Protein 6ERJ (pdb70)

Secondary structure (DSSP, 8-state):
-PPP--EEEEEEEEEE---BSSSEE-HHHHEEEEEEEEEEGGG--STT-BPPPEEEEEEEEEE-TTT-SEEEEEEE-PBPSS-TTSBPPB----PBPBSEEEEEEETTS-B--SBS--PPPPEE--SEEEEEEEEEEEEESSSS-B-EE-BEEEEEEEEE-/----EEEEEEEEEE----SSSEE-TTTTEEEEEEEEEEGGG--STT-BPPPEEEEEEEEEE-TTT-SEEEEEEE-PBPSS-TTSB--B--TTSPBPBSEEEEEEETTS-B--SEEEEEPPPEE--SEEEEEEEEEEEEESSSS-B-EE-BEEEEEEEEE-

InterPro domains:
  IPR000259 Fimbrial-type adhesion domain [PF00419] (35-184)
  IPR008966 Adhesion domain superfamily [SSF49401] (34-185)
  IPR036937 Fimbrial-type adhesion domain superfamily [G3DSA:2.60.40.1090] (33-184)
  IPR050263 Bacterial Fimbrial Adherence [PTHR33420] (1-185)

Radius of gyration: 21.73 Å; Cα contacts (8 Å, |Δi|>4): 895; chains: 2; bounding box: 50×60×68 Å

Solvent-accessible surface area: 15162 Å² total; per-residue (Å²): 172,140,117,66,56,2,7,15,46,0,58,1,78,5,79,114,55,104,58,6,1,35,9,16,116,74,7,6,97,34,86,11,91,3,24,146,51,56,9,89,75,14,95,46,129,36,44,59,16,54,57,30,105,14,36,0,41,0,51,119,8,62,51,98,104,8,58,31,0,3,0,0,0,44,24,118,39,18,147,103,53,67,75,0,3,35,27,55,36,52,158,138,36,102,45,2,73,15,6,0,1,4,4,4,9,39,54,53,47,66,8,70,5,69,22,73,49,64,9,56,110,43,78,11,94,84,26,82,10,37,5,68,7,26,0,42,2,44,3,21,36,54,88,19,63,57,19,61,0,34,8,100,6,42,5,61,38,110,51,80,185,120,114,122,111,67,48,2,2,14,44,0,55,1,90,20,64,80,72,139,50,6,2,32,10,17,118,74,8,13,90,34,83,13,92,2,26,126,51,57,9,91,73,14,94,43,127,37,46,62,16,70,87,28,99,15,32,0,36,0,52,114,6,58,44,95,104,7,60,27,0,4,0,0,0,22,17,80,16,18,52,107,48,33,71,0,2,20,24,57,17,81,128,70,101,38,3,73,14,6,0,1,5,4,4,11,114,85,72,49,68,7,74,6,60,22,54,49,65,9,56,139,59,81,12,96,143,28,86,10,53,5,143,6,25,0,40,2,43,2,21,36,59,84,19,60,56,21,69,0,31,6,104,5,67,5,69,29,90,42,112

Sequence (321 aa):
TPVSVSGGTIHFEGKLVNAACAVSTKSADQTVTLGQYRTASFTAIGDTTAQVPFSIVLNDCDPKVAATAAVAFSGQADNTNTNLLAVSSADNSTTATGVGIEILDNTSSPLKPDGATFSAKQALVEGTNTLRFTARYKATAAATTPGQANADATFIMKYEDPTPVSVSGGTIHFEGKLVNAACAVSTKSADQTVTLGQYRTASFTAIGDTTAQVPFSIVLNDCDPKVAATAAVAFSGQADNTNTNLLAVSSADSTTATGVGIEILDNTSSPLKPDGATFSAKQALVEGTNTLRFTARYKATAAATTPGQANADATFIMKYE

Structure (mmCIF, N/CA/C/O backbone):
data_6ERJ
#
_entry.id   6ERJ
#
_cell.length_a   34.970
_cell.length_b   104.430
_cell.length_c   182.870
_cell.angle_alpha   90.000
_cell.angle_beta   90.000
_cell.angle_gamma   90.000
#
_symmetry.space_group_name_H-M   'C 2 2 21'
#
loop_
_entity.id
_entity.type
_entity.pdbx_description
1 polymer 'Type-1 fimbrial protein, a chain'
2 polymer 'Type-1 fimbrial protein, a chain'
3 non-polymer 'ACETIC ACID'
4 water water
#
loop_
_atom_site.group_PDB
_atom_site.id
_atom_site.type_symbol
_atom_site.label_atom_id
_atom_site.label_alt_id
_atom_site.label_comp_id
_atom_site.label_asym_id
_atom_site.label_entity_id
_atom_site.label_seq_id
_atom_site.pdbx_PDB_ins_code
_atom_site.Cartn_x
_atom_site.Cartn_y
_atom_site.Cartn_z
_atom_site.occupancy
_atom_site.B_iso_or_equiv
_atom_site.auth_seq_id
_atom_site.auth_comp_id
_atom_site.auth_asym_id
_atom_site.auth_atom_id
_atom_site.pdbx_PDB_model_num
ATOM 1 N N . THR A 1 5 ? 20.074 6.763 55.712 1.00 74.71 4 THR B N 1
ATOM 2 C CA . THR A 1 5 ? 21.259 7.030 54.903 1.00 68.80 4 THR B CA 1
ATOM 3 C C . THR A 1 5 ? 20.918 7.979 53.757 1.00 68.01 4 THR B C 1
ATOM 4 O O . THR A 1 5 ? 20.066 7.662 52.921 1.00 65.52 4 THR B O 1
ATOM 14 N N . PRO A 1 6 ? 21.559 9.146 53.718 1.00 68.01 5 PRO B N 1
ATOM 15 C CA . PRO A 1 6 ? 21.281 10.080 52.624 1.00 67.31 5 PRO B CA 1
ATOM 16 C C . PRO A 1 6 ? 21.665 9.464 51.291 1.00 61.79 5 PRO B C 1
ATOM 17 O O . PRO A 1 6 ? 22.461 8.523 51.212 1.00 71.32 5 PRO B O 1
ATOM 28 N N . VAL A 1 7 ? 21.085 9.999 50.229 1.00 54.40 6 VAL B N 1
ATOM 29 C CA . VAL A 1 7 ? 21.371 9.490 48.892 1.00 47.16 6 VAL B CA 1
ATOM 30 C C . VAL A 1 7 ? 21.976 10.623 48.099 1.00 39.74 6 VAL B C 1
ATOM 31 O O . VAL A 1 7 ? 21.636 11.798 48.283 1.00 40.72 6 VAL B O 1
ATOM 44 N N . SER A 1 8 ? 22.901 10.236 47.217 1.00 39.69 7 SER B N 1
ATOM 45 C CA . SER A 1 8 ? 23.536 11.129 46.268 1.00 41.37 7 SER B CA 1
ATOM 46 C C . SER A 1 8 ? 22.634 11.269 45.049 1.00 37.72 7 SER B C 1
ATOM 47 O O . SER A 1 8 ? 22.264 10.261 44.431 1.00 38.94 7 SER B O 1
ATOM 55 N N . VAL A 1 9 ? 22.286 12.512 44.714 1.00 37.89 8 VAL B N 1
ATOM 56 C CA . VAL A 1 9 ? 21.306 12.825 43.679 1.00 36.50 8 VAL B CA 1
ATOM 57 C C . VAL A 1 9 ? 21.915 13.837 42.713 1.00 34.94 8 VAL B C 1
ATOM 58 O O . VAL A 1 9 ? 22.652 14.739 43.125 1.00 36.17 8 VAL B O 1
ATOM 71 N N . SER A 1 10 ? 21.574 13.695 41.431 1.00 34.64 9 SER B N 1
ATOM 72 C CA . SER A 1 10 ? 21.855 14.672 40.384 1.00 28.82 9 SER B CA 1
ATOM 73 C C . SER A 1 10 ? 20.530 15.124 39.789 1.00 29.56 9 SER B C 1
ATOM 74 O O . SER A 1 10 ? 19.662 14.293 39.518 1.00 32.03 9 SER B O 1
ATOM 82 N N . GLY A 1 11 ? 20.383 16.427 39.567 1.00 29.06 10 GLY B N 1
ATOM 83 C CA . GLY A 1 11 ? 19.139 16.962 39.031 1.00 30.91 10 GLY B CA 1
ATOM 84 C C . GLY A 1 11 ? 19.224 18.473 38.935 1.00 30.91 10 GLY B C 1
ATOM 85 O O . GLY A 1 11 ? 20.210 19.086 39.346 1.00 32.92 10 GLY B O 1
ATOM 89 N N . GLY A 1 12 ? 18.169 19.071 38.386 1.00 28.14 11 GLY B N 1
ATOM 90 C CA . GLY A 1 12 ? 18.157 20.505 38.187 1.00 33.77 11 GLY B CA 1
ATOM 91 C C . GLY A 1 12 ? 17.130 20.909 37.132 1.00 37.09 11 GLY B C 1
ATOM 92 O O . GLY A 1 12 ? 16.164 20.182 36.861 1.00 31.30 11 GLY B O 1
ATOM 96 N N . THR A 1 13 ? 17.374 22.083 36.544 1.00 29.75 12 THR B N 1
ATOM 97 C CA . THR A 1 13 ? 16.387 22.741 35.700 1.00 32.43 12 THR B CA 1
ATOM 98 C C . THR A 1 13 ? 17.064 23.355 34.487 1.00 28.53 12 THR B C 1
ATOM 99 O O . THR A 1 13 ? 18.240 23.719 34.523 1.00 30.70 12 THR B O 1
ATOM 110 N N . ILE A 1 14 ? 16.292 23.539 33.427 1.00 30.37 13 ILE B N 1
ATOM 111 C CA . ILE A 1 14 ? 16.758 24.305 32.282 1.00 30.50 13 ILE B CA 1
ATOM 112 C C . ILE A 1 14 ? 15.811 25.475 32.044 1.00 29.25 13 ILE B C 1
ATOM 113 O O . ILE A 1 14 ? 14.582 25.324 32.123 1.00 32.60 13 ILE B O 1
ATOM 129 N N . HIS A 1 15 ? 16.391 26.647 31.819 1.00 30.79 14 HIS B N 1
ATOM 130 C CA . HIS A 1 15 ? 15.654 27.883 31.584 1.00 32.08 14 HIS B CA 1
ATOM 131 C C . HIS A 1 15 ? 15.797 28.296 30.128 1.00 31.43 14 HIS B C 1
ATOM 132 O O . HIS A 1 15 ? 16.912 28.316 29.603 1.00 30.29 14 HIS B O 1
ATOM 146 N N . PHE A 1 16 ? 14.667 28.577 29.475 1.00 31.30 15 PHE B N 1
ATOM 147 C CA . PHE A 1 16 ? 14.612 28.937 28.068 1.00 27.39 15 PHE B CA 1
ATOM 148 C C . PHE A 1 16 ? 14.103 30.367 27.922 1.00 28.03 15 PHE B C 1
ATOM 149 O O . PHE A 1 16 ? 13.124 30.738 28.573 1.00 31.70 15 PHE B O 1
ATOM 166 N N . GLU A 1 17 ? 14.753 31.163 27.061 1.00 28.37 16 GLU B N 1
ATOM 167 C CA . GLU A 1 17 ? 14.245 32.461 26.645 1.00 33.81 16 GLU B CA 1
ATOM 168 C C . GLU A 1 17 ? 14.335 32.591 25.129 1.00 32.74 16 GLU B C 1
ATOM 169 O O . GLU A 1 17 ? 15.188 31.969 24.491 1.00 31.71 16 GLU B O 1
ATOM 181 N N . GLY A 1 18 ? 13.467 33.439 24.562 1.00 34.39 17 GLY B N 1
ATOM 182 C CA . GLY A 1 18 ? 13.520 33.759 23.147 1.00 36.74 17 GLY B CA 1
ATOM 183 C C . GLY A 1 18 ? 13.062 35.179 22.885 1.00 38.98 17 GLY B C 1
ATOM 184 O O . GLY A 1 18 ? 12.488 35.834 23.754 1.00 45.91 17 GLY B O 1
ATOM 188 N N . LYS A 1 19 ? 13.350 35.659 21.672 1.00 48.62 18 LYS B N 1
ATOM 189 C CA . LYS A 1 19 ? 12.914 36.987 21.253 1.00 52.25 18 LYS B CA 1
ATOM 190 C C . LYS A 1 19 ? 11.418 36.994 20.960 1.00 59.61 18 LYS B C 1
ATOM 191 O O . LYS A 1 19 ? 10.870 36.042 20.397 1.00 60.17 18 LYS B O 1
ATOM 195 N N . LEU A 1 20 ? 10.761 38.084 21.362 1.00 64.46 19 LEU B N 1
ATOM 196 C CA . LEU A 1 20 ? 9.331 38.308 21.117 1.00 67.31 19 LEU B CA 1
ATOM 197 C C . LEU A 1 20 ? 9.142 39.050 19.793 1.00 76.53 19 LEU B C 1
ATOM 198 O O . LEU A 1 20 ? 9.002 40.275 19.746 1.00 78.30 19 LEU B O 1
ATOM 214 N N . VAL A 1 21 ? 9.149 38.291 18.695 1.00 79.34 20 VAL B N 1
ATOM 215 C CA . VAL A 1 21 ? 9.047 38.855 17.350 1.00 76.58 20 VAL B CA 1
ATOM 216 C C . VAL A 1 21 ? 7.627 38.676 16.828 1.00 67.46 20 VAL B C 1
ATOM 217 O O . VAL A 1 21 ? 7.092 37.561 16.818 1.00 58.54 20 VAL B O 1
ATOM 221 N N . ASN A 1 22 ? 7.038 39.760 16.333 1.00 66.43 21 ASN B N 1
ATOM 222 C CA . ASN A 1 22 ? 5.703 39.703 15.745 1.00 68.28 21 ASN B CA 1
ATOM 223 C C . ASN A 1 22 ? 5.835 39.374 14.259 1.00 69.95 21 ASN B C 1
ATOM 224 O O . ASN A 1 22 ? 5.523 40.167 13.373 1.00 76.94 21 ASN B O 1
ATOM 228 N N . ALA A 1 23 ? 6.347 38.172 14.004 1.00 64.19 22 ALA B N 1
ATOM 229 C CA . ALA A 1 23 ? 6.561 37.699 12.644 1.00 61.19 22 ALA B CA 1
ATOM 230 C C . ALA A 1 23 ? 5.323 36.951 12.158 1.00 55.61 22 ALA B C 1
ATOM 231 O O . ALA A 1 23 ? 4.202 37.318 12.512 1.00 57.94 22 ALA B O 1
ATOM 238 N N . ALA A 1 24 ? 5.499 35.907 11.347 1.00 54.92 23 ALA B N 1
ATOM 239 C CA . ALA A 1 24 ? 4.356 35.098 10.928 1.00 46.00 23 ALA B CA 1
ATOM 240 C C . ALA A 1 24 ? 3.507 34.652 12.110 1.00 43.05 23 ALA B C 1
ATOM 241 O O . ALA A 1 24 ? 2.282 34.526 11.992 1.00 43.05 23 ALA B O 1
ATOM 248 N N . CYS A 1 25 ? 4.145 34.386 13.237 1.00 38.39 24 CYS B N 1
ATOM 249 C CA . CYS A 1 25 ? 3.501 34.068 14.494 1.00 40.43 24 CYS B CA 1
ATOM 250 C C . CYS A 1 25 ? 4.043 34.979 15.585 1.00 37.86 24 CYS B C 1
ATOM 251 O O . CYS A 1 25 ? 5.050 35.682 15.411 1.00 40.02 24 CYS B O 1
ATOM 258 N N . ALA A 1 26 ? 3.394 34.921 16.741 1.00 36.84 25 ALA B N 1
ATOM 259 C CA . ALA A 1 26 ? 3.864 35.597 17.946 1.00 43.19 25 ALA B CA 1
ATOM 260 C C . ALA A 1 26 ? 4.033 34.560 19.047 1.00 35.60 25 ALA B C 1
ATOM 261 O O . ALA A 1 26 ? 3.061 33.918 19.436 1.00 44.78 25 ALA B O 1
ATOM 268 N N . VAL A 1 27 ? 5.239 34.472 19.608 1.00 36.27 26 VAL B N 1
ATOM 269 C CA . VAL A 1 27 ? 5.527 33.464 20.627 1.00 36.63 26 VAL B CA 1
ATOM 270 C C . VAL A 1 27 ? 4.805 33.822 21.917 1.00 35.63 26 VAL B C 1
ATOM 271 O O . VAL A 1 27 ? 4.936 34.943 22.423 1.00 40.20 26 VAL B O 1
ATOM 284 N N . SER A 1 28 ? 4.102 32.854 22.503 1.00 41.51 27 SER B N 1
ATOM 285 C CA . SER A 1 28 ? 3.466 33.067 23.799 1.00 41.18 27 SER B CA 1
ATOM 286 C C . SER A 1 28 ? 4.456 33.638 24.806 1.00 39.04 27 SER B C 1
ATOM 287 O O . SER A 1 28 ? 5.616 33.212 24.884 1.00 36.38 27 SER B O 1
ATOM 295 N N . THR A 1 29 ? 4.000 34.634 25.577 1.00 40.49 28 THR B N 1
ATOM 296 C CA . THR A 1 29 ? 4.862 35.179 26.622 1.00 42.90 28 THR B CA 1
ATOM 297 C C . THR A 1 29 ? 5.226 34.109 27.633 1.00 37.87 28 THR B C 1
ATOM 298 O O . THR A 1 29 ? 6.294 34.177 28.250 1.00 43.96 28 THR B O 1
ATOM 309 N N . LYS A 1 30 ? 4.363 33.110 27.816 1.00 36.30 29 LYS B N 1
ATOM 310 C CA . LYS A 1 30 ? 4.711 32.017 28.713 1.00 40.29 29 LYS B CA 1
ATOM 311 C C . LYS A 1 30 ? 5.862 31.187 28.143 1.00 34.72 29 LYS B C 1
ATOM 312 O O . LYS A 1 30 ? 6.767 30.788 28.882 1.00 45.80 29 LYS B O 1
ATOM 316 N N . SER A 1 31 ? 5.863 30.937 26.827 1.00 33.16 30 SER B N 1
ATOM 317 C CA . SER A 1 31 ? 6.912 30.088 26.272 1.00 33.26 30 SER B CA 1
ATOM 318 C C . SER A 1 31 ? 8.240 30.813 26.161 1.00 28.69 30 SER B C 1
ATOM 319 O O . SER A 1 31 ? 9.303 30.175 26.203 1.00 29.49 30 SER B O 1
ATOM 327 N N . ALA A 1 32 ? 8.211 32.135 26.040 1.00 30.57 31 ALA B N 1
ATOM 328 C CA . ALA A 1 32 ? 9.425 32.884 25.785 1.00 30.96 31 ALA B CA 1
ATOM 329 C C . ALA A 1 32 ? 10.250 33.117 27.047 1.00 34.88 31 ALA B C 1
ATOM 330 O O . ALA A 1 32 ? 11.339 33.699 26.957 1.00 34.68 31 ALA B O 1
ATOM 337 N N . ASP A 1 33 ? 9.750 32.690 28.214 1.00 31.90 32 ASP B N 1
ATOM 338 C CA . ASP A 1 33 ? 10.473 32.788 29.484 1.00 36.77 32 ASP B CA 1
ATOM 339 C C . ASP A 1 33 ? 9.917 31.667 30.364 1.00 38.21 32 ASP B C 1
ATOM 340 O O . ASP A 1 33 ? 8.877 31.824 31.003 1.00 35.93 32 ASP B O 1
ATOM 349 N N . GLN A 1 34 ? 10.575 30.511 30.328 1.00 33.67 33 GLN B N 1
ATOM 350 C CA . GLN A 1 34 ? 10.038 29.336 30.996 1.00 30.39 33 GLN B CA 1
ATOM 351 C C . GLN A 1 34 ? 11.177 28.525 31.586 1.00 30.62 33 GLN B C 1
ATOM 352 O O . GLN A 1 34 ? 12.303 28.575 31.097 1.00 32.02 33 GLN B O 1
ATOM 366 N N . THR A 1 35 ? 10.860 27.775 32.638 1.00 32.21 34 THR B N 1
ATOM 367 C CA . THR A 1 35 ? 11.794 26.908 33.334 1.00 33.17 34 THR B CA 1
ATOM 368 C C . THR A 1 35 ? 11.225 25.496 33.320 1.00 30.57 34 THR B C 1
ATOM 369 O O . THR A 1 35 ? 10.058 25.288 33.658 1.00 39.02 34 THR B O 1
ATOM 380 N N . VAL A 1 36 ? 12.042 24.532 32.917 1.00 29.14 35 VAL B N 1
ATOM 381 C CA . VAL A 1 36 ? 11.636 23.142 32.816 1.00 30.06 35 VAL B CA 1
ATOM 382 C C . VAL A 1 36 ? 12.406 22.366 33.871 1.00 33.32 35 VAL B C 1
ATOM 383 O O . VAL A 1 36 ? 13.640 22.447 33.929 1.00 33.59 35 VAL B O 1
ATOM 396 N N . THR A 1 37 ? 11.682 21.642 34.724 1.00 33.07 36 THR B N 1
ATOM 397 C CA . THR A 1 37 ? 12.316 20.817 35.742 1.00 35.76 36 THR B CA 1
ATOM 398 C C . THR A 1 37 ? 12.677 19.452 35.179 1.00 34.43 36 THR B C 1
ATOM 399 O O . THR A 1 37 ? 11.815 18.741 34.651 1.00 36.78 36 THR B O 1
ATOM 410 N N . LEU A 1 38 ? 13.950 19.075 35.317 1.00 28.29 37 LEU B N 1
ATOM 411 C CA . LEU A 1 38 ? 14.407 17.842 34.692 1.00 32.44 37 LEU B CA 1
ATOM 412 C C . LEU A 1 38 ? 14.279 16.632 35.585 1.00 37.75 37 LEU B C 1
ATOM 413 O O . LEU A 1 38 ? 14.317 15.506 35.075 1.00 38.85 37 LEU B O 1
ATOM 429 N N . GLY A 1 39 ? 14.110 16.834 36.878 1.00 35.26 38 GLY B N 1
ATOM 430 C CA . GLY A 1 39 ? 14.003 15.747 37.828 1.00 36.99 38 GLY B CA 1
ATOM 431 C C . GLY A 1 39 ? 15.272 15.571 38.653 1.00 32.62 38 GLY B C 1
ATOM 432 O O . GLY A 1 39 ? 16.302 16.206 38.430 1.00 35.40 38 GLY B O 1
ATOM 436 N N . GLN A 1 40 ? 15.152 14.680 39.640 1.00 35.72 39 GLN B N 1
ATOM 437 C CA . GLN A 1 40 ? 16.248 14.253 40.491 1.00 40.33 39 GLN B CA 1
ATOM 438 C C . GLN A 1 40 ? 16.446 12.756 40.302 1.00 30.80 39 GLN B C 1
ATOM 439 O O . GLN A 1 40 ? 15.471 11.996 40.281 1.00 34.15 39 GLN B O 1
ATOM 453 N N . TYR A 1 41 ? 17.714 12.342 40.156 1.00 35.80 40 TYR B N 1
ATOM 454 C CA . TYR A 1 41 ? 18.078 10.964 39.842 1.00 38.69 40 TYR B CA 1
ATOM 455 C C . TYR A 1 41 ? 19.182 10.481 40.774 1.00 39.19 40 TYR B C 1
ATOM 456 O O . TYR A 1 41 ? 20.044 11.254 41.192 1.00 41.76 40 TYR B O 1
ATOM 474 N N . ARG A 1 42 ? 19.142 9.193 41.105 1.00 34.41 41 ARG B N 1
ATOM 475 C CA . ARG A 1 42 ? 20.208 8.592 41.888 1.00 36.43 41 ARG B CA 1
ATOM 476 C C . ARG A 1 42 ? 21.513 8.615 41.097 1.00 39.13 41 ARG B C 1
ATOM 477 O O . ARG A 1 42 ? 21.609 8.012 40.020 1.00 38.26 41 ARG B O 1
ATOM 481 N N . THR A 1 43 ? 22.521 9.311 41.641 1.00 35.62 42 THR B N 1
ATOM 482 C CA . THR A 1 43 ? 23.800 9.444 40.944 1.00 38.68 42 THR B CA 1
ATOM 483 C C . THR A 1 43 ? 24.390 8.074 40.601 1.00 38.98 42 THR B C 1
ATOM 484 O O . THR A 1 43 ? 24.894 7.866 39.484 1.00 37.22 42 THR B O 1
ATOM 495 N N . ALA A 1 44 ? 24.315 7.120 41.538 1.00 42.32 43 ALA B N 1
ATOM 496 C CA . ALA A 1 44 ? 24.898 5.796 41.329 1.00 44.60 43 ALA B CA 1
ATOM 497 C C . ALA A 1 44 ? 24.238 5.026 40.192 1.00 42.45 43 ALA B C 1
ATOM 498 O O . ALA A 1 44 ? 24.810 4.040 39.715 1.00 45.13 43 ALA B O 1
ATOM 505 N N . SER A 1 45 ? 23.076 5.456 39.723 1.00 40.52 44 SER B N 1
ATOM 506 C CA . SER A 1 45 ? 22.420 4.728 38.646 1.00 41.75 44 SER B CA 1
ATOM 507 C C . SER A 1 45 ? 22.924 5.132 37.256 1.00 40.21 44 SER B C 1
ATOM 508 O O . SER A 1 45 ? 22.593 4.450 36.282 1.00 35.97 44 SER B O 1
ATOM 516 N N . PHE A 1 46 ? 23.717 6.200 37.137 1.00 32.75 45 PHE B N 1
ATOM 517 C CA . PHE A 1 46 ? 24.490 6.472 35.922 1.00 33.86 45 PHE B CA 1
ATOM 518 C C . PHE A 1 46 ? 25.733 5.589 35.953 1.00 34.61 45 PHE B C 1
ATOM 519 O O . PHE A 1 46 ? 26.643 5.821 36.757 1.00 38.37 45 PHE B O 1
ATOM 536 N N . THR A 1 47 ? 25.772 4.573 35.102 1.00 38.24 46 THR B N 1
ATOM 537 C CA . THR A 1 47 ? 26.846 3.591 35.158 1.00 36.31 46 THR B CA 1
ATOM 538 C C . THR A 1 47 ? 27.587 3.416 33.844 1.00 29.08 46 THR B C 1
ATOM 539 O O . THR A 1 47 ? 28.536 2.630 33.798 1.00 33.60 46 THR B O 1
ATOM 550 N N . ALA A 1 48 ? 27.216 4.130 32.784 1.00 34.07 47 ALA B N 1
ATOM 551 C CA . ALA A 1 48 ? 27.950 3.982 31.534 1.00 30.08 47 ALA B CA 1
ATOM 552 C C . ALA A 1 48 ? 27.783 5.242 30.715 1.00 28.48 47 ALA B C 1
ATOM 553 O O . ALA A 1 48 ? 26.776 5.945 30.844 1.00 29.17 47 ALA B O 1
ATOM 560 N N . ILE A 1 49 ? 28.830 5.561 29.945 1.00 32.14 48 ILE B N 1
ATOM 561 C CA . ILE A 1 49 ? 28.742 6.620 28.950 1.00 28.14 48 ILE B CA 1
ATOM 562 C C . ILE A 1 49 ? 27.497 6.410 28.114 1.00 25.47 48 ILE B C 1
ATOM 563 O O . ILE A 1 49 ? 27.217 5.293 27.666 1.00 31.12 48 ILE B O 1
ATOM 579 N N . GLY A 1 50 ? 26.718 7.493 27.920 1.00 28.19 49 GLY B N 1
ATOM 580 C CA . GLY A 1 50 ? 25.525 7.425 27.109 1.00 26.66 49 GLY B CA 1
ATOM 581 C C . GLY A 1 50 ? 24.253 7.099 27.866 1.00 23.42 49 GLY B C 1
ATOM 582 O O . GLY A 1 50 ? 23.170 7.136 27.266 1.00 25.49 49 GLY B O 1
ATOM 586 N N . ASP A 1 51 ? 24.338 6.771 29.150 1.00 29.18 50 ASP B N 1
ATOM 587 C CA . ASP A 1 51 ? 23.118 6.604 29.927 1.00 26.57 50 ASP B CA 1
ATOM 588 C C . ASP A 1 51 ? 22.291 7.885 29.865 1.00 29.50 50 ASP B C 1
ATOM 589 O O . ASP A 1 51 ? 22.829 8.994 29.912 1.00 30.40 50 ASP B O 1
ATOM 598 N N . THR A 1 52 ? 20.980 7.721 29.775 1.00 31.06 51 THR B N 1
ATOM 599 C CA . THR A 1 52 ? 20.065 8.851 29.651 1.00 30.42 51 THR B CA 1
ATOM 600 C C . THR A 1 52 ? 18.934 8.711 30.654 1.00 29.70 51 THR B C 1
ATOM 601 O O . THR A 1 52 ? 18.520 7.601 30.993 1.00 32.48 51 THR B O 1
ATOM 612 N N . THR A 1 53 ? 18.430 9.855 31.103 1.00 29.31 52 THR B N 1
ATOM 613 C CA . THR A 1 53 ? 17.271 9.919 31.982 1.00 29.23 52 THR B CA 1
ATOM 614 C C . THR A 1 53 ? 16.009 10.060 31.135 1.00 25.10 52 THR B C 1
ATOM 615 O O . THR A 1 53 ? 16.060 10.195 29.911 1.00 34.16 52 THR B O 1
ATOM 626 N N . ALA A 1 54 ? 14.860 9.998 31.804 1.00 29.87 53 ALA B N 1
ATOM 627 C CA . ALA A 1 54 ? 13.587 10.120 31.110 1.00 33.68 53 ALA B CA 1
ATOM 628 C C . ALA A 1 54 ? 13.450 11.477 30.416 1.00 34.57 53 ALA B C 1
ATOM 629 O O . ALA A 1 54 ? 13.882 12.511 30.932 1.00 35.23 53 ALA B O 1
ATOM 636 N N . GLN A 1 55 ? 12.826 11.461 29.237 1.00 30.08 54 GLN B N 1
ATOM 637 C CA . GLN A 1 55 ? 12.530 12.684 28.510 1.00 32.40 54 GLN B CA 1
ATOM 638 C C . GLN A 1 55 ? 11.453 13.495 29.233 1.00 26.12 54 GLN B C 1
ATOM 639 O O . GLN A 1 55 ? 10.369 12.975 29.563 1.00 33.31 54 GLN B O 1
ATOM 653 N N . VAL A 1 56 ? 11.736 14.774 29.449 1.00 23.86 55 VAL B N 1
ATOM 654 C CA . VAL A 1 56 ? 10.797 15.705 30.076 1.00 26.03 55 VAL B CA 1
ATOM 655 C C . VAL A 1 56 ? 10.206 16.590 28.987 1.00 24.09 55 VAL B C 1
ATOM 656 O O . VAL A 1 56 ? 10.967 17.283 28.295 1.00 29.23 55 VAL B O 1
ATOM 669 N N . PRO A 1 57 ? 8.883 16.640 28.825 1.00 27.71 56 PRO B N 1
ATOM 670 C CA . PRO A 1 57 ? 8.281 17.457 27.759 1.00 28.43 56 PRO B CA 1
ATOM 671 C C . PRO A 1 57 ? 8.272 18.953 28.077 1.00 28.38 56 PRO B C 1
ATOM 672 O O . PRO A 1 57 ? 8.109 19.369 29.221 1.00 28.55 56 PRO B O 1
ATOM 683 N N . PHE A 1 58 ? 8.437 19.767 27.034 1.00 23.35 57 PHE B N 1
ATOM 684 C CA . PHE A 1 58 ? 8.160 21.195 27.117 1.00 23.34 57 PHE B CA 1
ATOM 685 C C . PHE A 1 58 ? 7.694 21.648 25.750 1.00 26.09 57 PHE B C 1
ATOM 686 O O . PHE A 1 58 ? 7.916 20.972 24.744 1.00 26.59 57 PHE B O 1
ATOM 703 N N . SER A 1 59 ? 7.033 22.810 25.725 1.00 26.04 58 SER B N 1
ATOM 704 C CA . SER A 1 59 ? 6.394 23.293 24.521 1.00 25.65 58 SER B CA 1
ATOM 705 C C . SER A 1 59 ? 6.803 24.722 24.237 1.00 29.13 58 SER B C 1
ATOM 706 O O . SER A 1 59 ? 7.118 25.500 25.147 1.00 31.92 58 SER B O 1
ATOM 714 N N . ILE A 1 60 ? 6.760 25.064 22.956 1.00 25.99 59 ILE B N 1
ATOM 715 C CA . ILE A 1 60 ? 6.796 26.448 22.526 1.00 26.35 59 ILE B CA 1
ATOM 716 C C . ILE A 1 60 ? 5.482 26.700 21.807 1.00 25.62 59 ILE B C 1
ATOM 717 O O . ILE A 1 60 ? 5.170 26.031 20.808 1.00 28.30 59 ILE B O 1
ATOM 733 N N . VAL A 1 61 ? 4.686 27.620 22.358 1.00 27.61 60 VAL B N 1
ATOM 734 C CA . VAL A 1 61 ? 3.352 27.920 21.847 1.00 29.44 60 VAL B CA 1
ATOM 735 C C . VAL A 1 61 ? 3.438 29.203 21.040 1.00 31.86 60 VAL B C 1
ATOM 736 O O . VAL A 1 61 ? 3.993 30.208 21.506 1.00 32.55 60 VAL B O 1
ATOM 749 N N . LEU A 1 62 ? 2.931 29.135 19.819 1.00 31.13 61 LEU B N 1
ATOM 750 C CA . LEU A 1 62 ? 2.873 30.246 18.893 1.00 31.41 61 LEU B CA 1
ATOM 751 C C . LEU A 1 62 ? 1.418 30.673 18.791 1.00 35.58 61 LEU B C 1
ATOM 752 O O . LEU A 1 62 ? 0.536 29.835 18.582 1.00 36.85 61 LEU B O 1
ATOM 768 N N . ASN A 1 63 ? 1.174 31.960 18.950 1.00 37.02 62 ASN B N 1
ATOM 769 C CA . ASN A 1 63 ? -0.151 32.555 18.826 1.00 36.92 62 ASN B CA 1
ATOM 770 C C . ASN A 1 63 ? -0.231 33.345 17.526 1.00 35.18 62 ASN B C 1
ATOM 771 O O . ASN A 1 63 ? 0.792 33.738 16.951 1.00 36.56 62 ASN B O 1
ATOM 782 N N . ASP A 1 64 ? -1.477 33.547 17.058 1.00 36.29 63 ASP B N 1
ATOM 783 C CA . ASP A 1 64 ? -1.794 34.483 15.971 1.00 36.80 63 ASP B CA 1
ATOM 784 C C . ASP A 1 64 ? -1.023 34.172 14.681 1.00 34.43 63 ASP B C 1
ATOM 785 O O . ASP A 1 64 ? -0.667 35.082 13.922 1.00 39.06 63 ASP B O 1
ATOM 794 N N . CYS A 1 65 ? -0.793 32.884 14.403 1.00 39.06 64 CYS B N 1
ATOM 795 C CA . CYS A 1 65 ? -0.037 32.467 13.228 1.00 39.54 64 CYS B CA 1
ATOM 796 C C . CYS A 1 65 ? -0.832 32.684 11.951 1.00 43.52 64 CYS B C 1
ATOM 797 O O . CYS A 1 65 ? -2.053 32.496 11.913 1.00 42.81 64 CYS B O 1
ATOM 804 N N . ASP A 1 66 ? -0.122 33.070 10.895 1.00 42.49 65 ASP B N 1
ATOM 805 C CA . ASP A 1 66 ? -0.711 33.253 9.567 1.00 45.37 65 ASP B CA 1
ATOM 806 C C . ASP A 1 66 ? 0.041 32.391 8.555 1.00 48.28 65 ASP B C 1
ATOM 807 O O . ASP A 1 66 ? 1.128 32.781 8.096 1.00 45.60 65 ASP B O 1
ATOM 816 N N . PRO A 1 67 ? -0.468 31.202 8.200 1.00 44.89 66 PRO B N 1
ATOM 817 C CA . PRO A 1 67 ? 0.235 30.364 7.209 1.00 47.78 66 PRO B CA 1
ATOM 818 C C . PRO A 1 67 ? 0.493 31.054 5.881 1.00 44.33 66 PRO B C 1
ATOM 819 O O . PRO A 1 67 ? 1.365 30.605 5.129 1.00 55.52 66 PRO B O 1
ATOM 830 N N . LYS A 1 68 ? -0.267 32.102 5.546 1.00 49.64 67 LYS B N 1
ATOM 831 C CA . LYS A 1 68 ? -0.028 32.824 4.306 1.00 50.19 67 LYS B CA 1
ATOM 832 C C . LYS A 1 68 ? 1.303 33.555 4.353 1.00 53.99 67 LYS B C 1
ATOM 833 O O . LYS A 1 68 ? 1.953 33.729 3.314 1.00 59.61 67 LYS B O 1
ATOM 837 N N . VAL A 1 69 ? 1.710 34.004 5.541 1.00 50.40 68 VAL B N 1
ATOM 838 C CA . VAL A 1 69 ? 3.012 34.644 5.693 1.00 49.61 68 VAL B CA 1
ATOM 839 C C . VAL A 1 69 ? 4.125 33.604 5.659 1.00 46.21 68 VAL B C 1
ATOM 840 O O . VAL A 1 69 ? 5.129 33.774 4.958 1.00 44.65 68 VAL B O 1
ATOM 853 N N . ALA A 1 70 ? 3.965 32.517 6.411 1.00 43.65 69 ALA B N 1
ATOM 854 C CA . ALA A 1 70 ? 4.961 31.452 6.434 1.00 39.76 69 ALA B CA 1
ATOM 855 C C . ALA A 1 70 ? 4.271 30.120 6.670 1.00 40.56 69 ALA B C 1
ATOM 856 O O . ALA A 1 70 ? 3.493 29.979 7.616 1.00 45.58 69 ALA B O 1
ATOM 863 N N . ALA A 1 71 ? 4.580 29.143 5.815 1.00 41.26 70 ALA B N 1
ATOM 864 C CA . ALA A 1 71 ? 3.929 27.839 5.895 1.00 43.92 70 ALA B CA 1
ATOM 865 C C . ALA A 1 71 ? 4.433 27.006 7.068 1.00 42.75 70 ALA B C 1
ATOM 866 O O . ALA A 1 71 ? 3.687 26.170 7.583 1.00 43.31 70 ALA B O 1
ATOM 873 N N . THR A 1 72 ? 5.682 27.194 7.501 1.00 40.04 71 THR B N 1
ATOM 874 C CA . THR A 1 72 ? 6.263 26.302 8.498 1.00 38.06 71 THR B CA 1
ATOM 875 C C . THR A 1 72 ? 7.035 27.105 9.537 1.00 36.23 71 THR B C 1
ATOM 876 O O . THR A 1 72 ? 7.406 28.262 9.316 1.00 42.22 71 THR B O 1
ATOM 887 N N . ALA A 1 73 ? 7.219 26.479 10.698 1.00 34.08 72 ALA B N 1
ATOM 888 C CA . ALA A 1 73 ? 8.058 26.986 11.776 1.00 33.42 72 ALA B CA 1
ATOM 889 C C . ALA A 1 73 ? 9.060 25.912 12.183 1.00 34.01 72 ALA B C 1
ATOM 890 O O . ALA A 1 73 ? 8.773 24.716 12.109 1.00 32.49 72 ALA B O 1
ATOM 897 N N . ALA A 1 74 ? 10.233 26.359 12.617 1.00 30.50 73 ALA B N 1
ATOM 898 C CA . ALA A 1 74 ? 11.239 25.504 13.232 1.00 36.01 73 ALA B CA 1
ATOM 899 C C . ALA A 1 74 ? 11.961 26.317 14.296 1.00 35.90 73 ALA B C 1
ATOM 900 O O . ALA A 1 74 ? 11.861 27.553 14.332 1.00 31.00 73 ALA B O 1
ATOM 907 N N . VAL A 1 75 ? 12.712 25.607 15.153 1.00 27.30 74 VAL B N 1
ATOM 908 C CA . VAL A 1 75 ? 13.376 26.187 16.318 1.00 22.69 74 VAL B CA 1
ATOM 909 C C . VAL A 1 75 ? 14.808 25.663 16.409 1.00 24.23 74 VAL B C 1
ATOM 910 O O . VAL A 1 75 ? 15.054 24.470 16.220 1.00 24.76 74 VAL B O 1
ATOM 923 N N . ALA A 1 76 ? 15.743 26.544 16.735 1.00 27.94 75 ALA B N 1
ATOM 924 C CA . ALA A 1 76 ? 17.096 26.146 17.105 1.00 26.98 75 ALA B CA 1
ATOM 925 C C . ALA A 1 76 ? 17.373 26.610 18.527 1.00 25.50 75 ALA B C 1
ATOM 926 O O . ALA A 1 76 ? 16.708 27.513 19.045 1.00 28.25 75 ALA B O 1
ATOM 933 N N . PHE A 1 77 ? 18.381 26.011 19.159 1.00 25.26 76 PHE B N 1
ATOM 934 C CA . PHE A 1 77 ? 18.706 26.304 20.554 1.00 25.89 76 PHE B CA 1
ATOM 935 C C . PHE A 1 77 ? 20.185 26.652 20.679 1.00 25.60 76 PHE B C 1
ATOM 936 O O . PHE A 1 77 ? 21.033 26.045 20.021 1.00 24.89 76 PHE B O 1
ATOM 953 N N . SER A 1 78 ? 20.476 27.635 21.530 1.00 25.05 77 SER B N 1
ATOM 954 C CA . SER A 1 78 ? 21.833 28.126 21.749 1.00 24.68 77 SER B CA 1
ATOM 955 C C . SER A 1 78 ? 22.144 28.182 23.234 1.00 27.02 77 SER B C 1
ATOM 956 O O . SER A 1 78 ? 21.407 28.808 24.004 1.00 24.81 77 SER B O 1
ATOM 964 N N . GLY A 1 79 ? 23.249 27.544 23.631 1.00 29.57 78 GLY B N 1
ATOM 965 C CA . GLY A 1 79 ? 23.766 27.640 24.986 1.00 29.19 78 GLY B CA 1
ATOM 966 C C . GLY A 1 79 ? 25.220 27.202 25.019 1.00 27.05 78 GLY B C 1
ATOM 967 O O . GLY A 1 79 ? 25.770 26.745 24.018 1.00 29.63 78 GLY B O 1
ATOM 971 N N . GLN A 1 80 ? 25.825 27.301 26.197 1.00 23.43 79 GLN B N 1
ATOM 972 C CA . GLN A 1 80 ? 27.222 26.887 26.353 1.00 25.89 79 GLN B CA 1
ATOM 973 C C . GLN A 1 80 ? 27.306 25.368 26.224 1.00 26.17 79 GLN B C 1
ATOM 974 O O . GLN A 1 80 ? 26.658 24.632 26.975 1.00 25.27 79 GLN B O 1
ATOM 984 N N . ALA A 1 81 ? 28.108 24.900 25.284 1.00 23.63 80 ALA B N 1
ATOM 985 C CA . ALA A 1 81 ? 28.197 23.464 25.026 1.00 21.02 80 ALA B CA 1
ATOM 986 C C . ALA A 1 81 ? 29.135 22.752 25.996 1.00 23.30 80 ALA B C 1
ATOM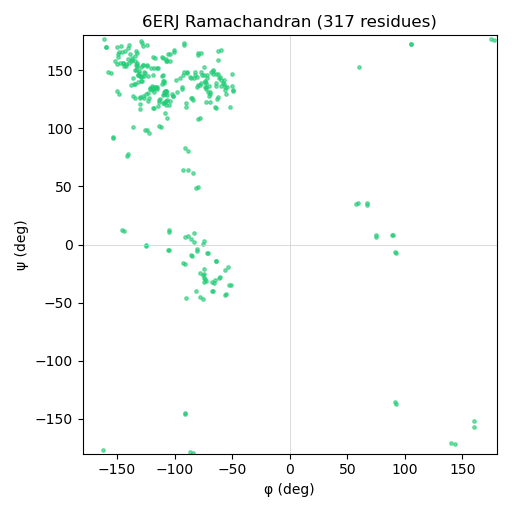 987 O O . ALA A 1 81 ? 30.159 23.298 26.424 1.00 26.88 80 ALA B O 1
ATOM 994 N N . ASP A 1 82 ? 28.773 21.502 26.314 1.00 24.73 81 ASP B N 1
ATOM 995 C CA . ASP A 1 82 ? 29.641 20.591 27.059 1.00 22.19 81 ASP B CA 1
ATOM 996 C C . ASP A 1 82 ? 30.947 20.343 26.310 1.00 25.12 81 ASP B C 1
ATOM 997 O O . ASP A 1 82 ? 30.945 20.114 25.102 1.00 26.07 81 ASP B O 1
ATOM 1006 N N . ASN A 1 83 ? 32.071 20.355 27.036 1.00 27.16 82 ASN B N 1
ATOM 1007 C CA . ASN A 1 83 ? 33.365 20.237 26.359 1.00 29.09 82 ASN B CA 1
ATOM 1008 C C . ASN A 1 83 ? 33.629 18.822 25.885 1.00 27.08 82 ASN B C 1
ATOM 1009 O O . ASN A 1 83 ? 34.350 18.630 24.899 1.00 27.19 82 ASN B O 1
ATOM 1020 N N . THR A 1 84 ? 33.020 17.830 26.536 1.00 27.47 83 THR B N 1
ATOM 1021 C CA . THR A 1 84 ? 33.288 16.440 26.174 1.00 28.21 83 THR B CA 1
ATOM 1022 C C . THR A 1 84 ? 32.470 16.034 24.965 1.00 23.71 83 THR B C 1
ATOM 1023 O O . THR A 1 84 ? 32.914 15.216 24.139 1.00 26.10 83 THR B O 1
ATOM 1034 N N . ASN A 1 85 ? 31.226 16.484 24.932 1.00 24.32 84 ASN B N 1
ATOM 1035 C CA . ASN A 1 85 ? 30.312 16.203 23.827 1.00 27.35 84 ASN B CA 1
ATOM 1036 C C . ASN A 1 85 ? 29.574 17.497 23.472 1.00 21.96 84 ASN B C 1
ATOM 1037 O O . ASN A 1 85 ? 28.628 17.885 24.172 1.00 22.66 84 ASN B O 1
ATOM 1048 N N . THR A 1 86 ? 30.002 18.173 22.404 1.00 23.69 85 THR B N 1
ATOM 1049 C CA . THR A 1 86 ? 29.409 19.487 22.164 1.00 24.86 85 THR B CA 1
ATOM 1050 C C . THR A 1 86 ? 27.992 19.407 21.618 1.00 24.25 85 THR B C 1
ATOM 1051 O O . THR A 1 86 ? 27.420 20.456 21.296 1.00 26.12 85 THR B O 1
ATOM 1062 N N . ASN A 1 87 ? 27.415 18.211 21.469 1.00 24.23 86 ASN B N 1
ATOM 1063 C CA . ASN A 1 87 ? 25.995 18.148 21.161 1.00 21.12 86 ASN B CA 1
ATOM 1064 C C . ASN A 1 87 ? 25.115 18.260 22.396 1.00 24.36 86 ASN B C 1
ATOM 1065 O O . ASN A 1 87 ? 23.895 18.156 22.261 1.00 24.79 86 ASN B O 1
ATOM 1076 N N . LEU A 1 88 ? 25.705 18.449 23.573 1.00 21.81 87 LEU B N 1
ATOM 1077 C CA . LEU A 1 88 ? 24.993 18.578 24.834 1.00 20.73 87 LEU B CA 1
ATOM 1078 C C . LEU A 1 88 ? 25.273 19.952 25.414 1.00 22.46 87 LEU B C 1
ATOM 1079 O O . LEU A 1 88 ? 26.309 20.543 25.139 1.00 24.77 87 LEU B O 1
ATOM 1095 N N . LEU A 1 89 ? 24.324 20.459 26.199 1.00 22.48 88 LEU B N 1
ATOM 1096 C CA . LEU A 1 89 ? 24.577 21.645 27.012 1.00 20.18 88 LEU B CA 1
ATOM 1097 C C . LEU A 1 89 ? 25.384 21.301 28.268 1.00 20.19 88 LEU B C 1
ATOM 1098 O O . LEU A 1 89 ? 25.097 20.322 28.956 1.00 26.61 88 LEU B O 1
ATOM 1114 N N . ALA A 1 90 ? 26.367 22.154 28.580 1.00 23.89 89 ALA B N 1
ATOM 1115 C CA . ALA A 1 90 ? 27.094 22.112 29.844 1.00 27.19 89 ALA B CA 1
ATOM 1116 C C . ALA A 1 90 ? 26.180 22.470 30.997 1.00 27.89 89 ALA B C 1
ATOM 1117 O O . ALA A 1 90 ? 25.309 23.342 30.866 1.00 30.41 89 ALA B O 1
ATOM 1124 N N . VAL A 1 91 ? 26.429 21.860 32.160 1.00 26.73 90 VAL B N 1
ATOM 1125 C CA . VAL A 1 91 ? 25.562 22.087 33.311 1.00 29.21 90 VAL B CA 1
ATOM 1126 C C . VAL A 1 91 ? 26.290 22.948 34.326 1.00 26.58 90 VAL B C 1
ATOM 1127 O O . VAL A 1 91 ? 27.528 23.048 34.329 1.00 29.03 90 VAL B O 1
ATOM 1140 N N . SER A 1 92 ? 25.505 23.587 35.203 1.00 33.45 91 SER B N 1
ATOM 1141 C CA . SER A 1 92 ? 26.022 24.549 36.177 1.00 32.64 91 SER B CA 1
ATOM 1142 C C . SER A 1 92 ? 25.182 24.455 37.438 1.00 31.75 91 SER B C 1
ATOM 1143 O O . SER A 1 92 ? 24.131 23.808 37.462 1.00 34.55 91 SER B O 1
ATOM 1151 N N . SER A 1 93 ? 25.643 25.140 38.486 1.00 33.92 92 SER B N 1
ATOM 1152 C CA . SER A 1 93 ? 24.956 25.146 39.766 1.00 39.75 92 SER B CA 1
ATOM 1153 C C . SER A 1 93 ? 24.850 26.572 40.294 1.00 40.30 92 SER B C 1
ATOM 1154 O O . SER A 1 93 ? 25.509 27.491 39.800 1.00 40.89 92 SER B O 1
ATOM 1162 N N . ALA A 1 94 ? 24.008 26.744 41.313 1.00 40.84 93 ALA B N 1
ATOM 1163 C CA . ALA A 1 94 ? 23.965 27.993 42.058 1.00 44.77 93 ALA B CA 1
ATOM 1164 C C . ALA A 1 94 ? 25.149 28.063 43.015 1.00 54.78 93 ALA B C 1
ATOM 1165 O O . ALA A 1 94 ? 25.814 27.065 43.291 1.00 49.87 93 ALA B O 1
ATOM 1172 N N . ASP A 1 95 ? 25.417 29.264 43.527 1.00 63.50 94 ASP B N 1
ATOM 1173 C CA . ASP A 1 95 ? 26.650 29.457 44.290 1.00 68.20 94 ASP B CA 1
ATOM 1174 C C . ASP A 1 95 ? 26.666 28.643 45.580 1.00 71.68 94 ASP B C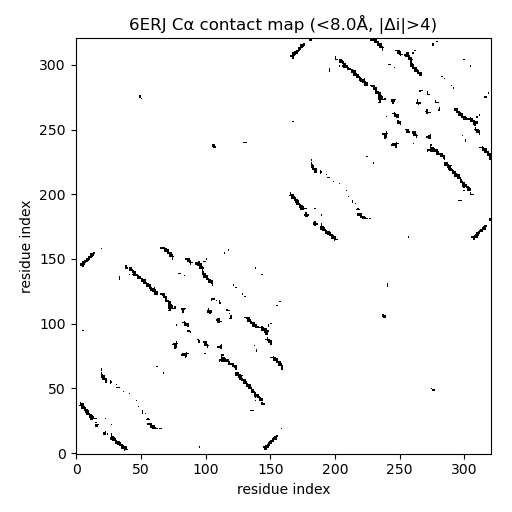 1
ATOM 1175 O O . ASP A 1 95 ? 27.742 28.233 46.031 1.00 75.82 94 ASP B O 1
ATOM 1184 N N . ASN A 1 96 ? 25.505 28.392 46.184 1.00 68.04 95 ASN B N 1
ATOM 1185 C CA . ASN A 1 96 ? 25.451 27.643 47.436 1.00 69.99 95 ASN B CA 1
ATOM 1186 C C . ASN A 1 96 ? 25.479 26.124 47.239 1.00 73.50 95 ASN B C 1
ATOM 1187 O O . ASN A 1 96 ? 25.252 25.391 48.212 1.00 80.71 95 ASN B O 1
ATOM 1198 N N . SER A 1 97 ? 25.749 25.624 46.031 1.00 67.00 96 SER B N 1
ATOM 1199 C CA . SER A 1 97 ? 25.659 24.193 45.781 1.00 61.86 96 SER B CA 1
ATOM 1200 C C . SER A 1 97 ? 26.732 23.744 44.792 1.00 53.48 96 SER B C 1
ATOM 1201 O O . SER A 1 97 ? 27.253 24.530 43.999 1.00 52.55 96 SER B O 1
ATOM 1209 N N . THR A 1 98 ? 27.056 22.452 44.879 1.00 50.75 97 THR B N 1
ATOM 1210 C CA . THR A 1 98 ? 28.035 21.786 44.035 1.00 39.93 97 THR B CA 1
ATOM 1211 C C . THR A 1 98 ? 27.403 21.399 42.708 1.00 37.83 97 THR B C 1
ATOM 1212 O O . THR A 1 98 ? 26.202 21.129 42.633 1.00 41.33 97 THR B O 1
ATOM 1223 N N . THR A 1 99 ? 28.221 21.404 41.658 1.00 37.24 98 THR B N 1
ATOM 1224 C CA . THR A 1 99 ? 27.788 21.015 40.322 1.00 34.37 98 THR B CA 1
ATOM 1225 C C . THR A 1 99 ? 28.064 19.534 40.063 1.00 35.43 98 THR B C 1
ATOM 1226 O O . THR A 1 99 ? 29.185 19.053 40.284 1.00 35.81 98 THR B O 1
ATOM 1237 N N . ALA A 1 100 ? 27.069 18.833 39.515 1.00 30.88 99 ALA B N 1
ATOM 1238 C CA . ALA A 1 100 ? 27.288 17.463 39.087 1.00 32.25 99 ALA B CA 1
ATOM 1239 C C . ALA A 1 100 ? 28.254 17.453 37.913 1.00 28.72 99 ALA B C 1
ATOM 1240 O O . ALA A 1 100 ? 28.296 18.382 37.115 1.00 35.61 99 ALA B O 1
ATOM 1247 N N . THR A 1 101 ? 29.017 16.383 37.807 1.00 31.05 100 THR B N 1
ATOM 1248 C CA . THR A 1 101 ? 29.937 16.183 36.696 1.00 33.82 100 THR B CA 1
ATOM 1249 C C . THR A 1 101 ? 29.625 14.853 36.026 1.00 28.23 100 THR B C 1
ATOM 1250 O O . THR A 1 101 ? 29.115 13.928 36.663 1.00 31.36 100 THR B O 1
ATOM 1261 N N . GLY A 1 102 ? 29.980 14.752 34.744 1.00 27.58 101 GLY B N 1
ATOM 1262 C CA . GLY A 1 102 ? 29.774 13.531 33.987 1.00 30.18 101 GLY B CA 1
ATOM 1263 C C . GLY A 1 102 ? 28.442 13.422 33.279 1.00 26.60 101 GLY B C 1
ATOM 1264 O O . GLY A 1 102 ? 28.139 12.352 32.739 1.00 30.34 101 GLY B O 1
ATOM 1268 N N . VAL A 1 103 ? 27.644 14.499 33.256 1.00 28.47 102 VAL B N 1
ATOM 1269 C CA . VAL A 1 103 ? 26.376 14.561 32.548 1.00 28.11 102 VAL B CA 1
ATOM 1270 C C . VAL A 1 103 ? 26.326 15.879 31.782 1.00 23.10 102 VAL B C 1
ATOM 1271 O O . VAL A 1 103 ? 26.961 16.875 32.166 1.00 27.18 102 VAL B O 1
ATOM 1284 N N . GLY A 1 104 ? 25.608 15.860 30.667 1.00 22.53 103 GLY B N 1
ATOM 1285 C CA . GLY A 1 104 ? 25.202 17.069 29.993 1.00 26.80 103 GLY B CA 1
ATOM 1286 C C . GLY A 1 104 ? 23.706 16.991 29.728 1.00 24.18 103 GLY B C 1
ATOM 1287 O O . GLY A 1 104 ? 23.068 15.953 29.969 1.00 24.81 103 GLY B O 1
ATOM 1291 N N . ILE A 1 105 ? 23.157 18.082 29.202 1.00 24.11 104 ILE B N 1
ATOM 1292 C CA . ILE A 1 105 ? 21.725 18.166 28.917 1.00 25.01 104 ILE B CA 1
ATOM 1293 C C . ILE A 1 105 ? 21.508 18.104 27.414 1.00 22.38 104 ILE B C 1
ATOM 1294 O O . ILE A 1 105 ? 22.166 18.811 26.643 1.00 22.90 104 ILE B O 1
ATOM 1310 N N . GLU A 1 106 ? 20.568 17.252 27.012 1.00 21.30 105 GLU B N 1
ATOM 1311 C CA . GLU A 1 106 ? 20.185 17.034 25.633 1.00 19.84 105 GLU B CA 1
ATOM 1312 C C . GLU A 1 106 ? 18.775 17.574 25.408 1.00 26.77 105 GLU B C 1
ATOM 1313 O O . GLU A 1 106 ? 17.876 17.363 26.236 1.00 23.08 105 GLU B O 1
ATOM 1325 N N . ILE A 1 107 ? 18.584 18.243 24.277 1.00 19.56 106 ILE B N 1
ATOM 1326 C CA . ILE A 1 107 ? 17.279 18.728 23.836 1.00 19.16 106 ILE B CA 1
ATOM 1327 C C . ILE A 1 107 ? 16.926 17.996 22.555 1.00 25.10 106 ILE B C 1
ATOM 1328 O O . ILE A 1 107 ? 17.759 17.915 21.644 1.00 25.12 106 ILE B O 1
ATOM 1344 N N . LEU A 1 108 ? 15.687 17.502 22.464 1.00 23.87 107 LEU B N 1
ATOM 1345 C CA . LEU A 1 108 ? 15.235 16.738 21.298 1.00 20.66 107 LEU B CA 1
ATOM 1346 C C . LEU A 1 108 ? 13.950 17.346 20.746 1.00 23.70 107 LEU B C 1
ATOM 1347 O O . LEU A 1 108 ? 13.113 17.821 21.513 1.00 23.14 107 LEU B O 1
ATOM 1363 N N . ASP A 1 109 ? 13.792 17.316 19.426 1.00 24.27 108 ASP B N 1
ATOM 1364 C CA . ASP A 1 109 ? 12.535 17.757 18.830 1.00 26.46 108 ASP B CA 1
ATOM 1365 C C . ASP A 1 109 ? 11.521 16.603 18.841 1.00 29.58 108 ASP B C 1
ATOM 1366 O O . ASP A 1 109 ? 11.784 15.518 19.365 1.00 25.83 108 ASP B O 1
ATOM 1375 N N . ASN A 1 110 ? 10.313 16.851 18.316 1.00 25.11 109 ASN B N 1
ATOM 1376 C CA . ASN A 1 110 ? 9.240 15.882 18.474 1.00 26.78 109 ASN B CA 1
ATOM 1377 C C . ASN A 1 110 ? 9.443 14.636 17.626 1.00 28.97 109 ASN B C 1
ATOM 1378 O O . ASN A 1 110 ? 8.657 13.687 17.760 1.00 31.13 109 ASN B O 1
ATOM 1389 N N . THR A 1 111 ? 10.446 14.629 16.754 1.00 31.51 110 THR B N 1
ATOM 1390 C CA . THR A 1 111 ? 10.831 13.424 16.015 1.00 31.19 110 THR B CA 1
ATOM 1391 C C . THR A 1 111 ? 11.857 12.588 16.778 1.00 31.50 110 THR B C 1
ATOM 1392 O O . THR A 1 111 ? 12.371 11.604 16.229 1.00 34.68 110 THR B O 1
ATOM 1403 N N . SER A 1 112 ? 12.141 12.962 18.029 1.00 27.99 111 SER B N 1
ATOM 1404 C CA . SER A 1 112 ? 13.138 12.325 18.881 1.00 27.52 111 SER B CA 1
ATOM 1405 C C . SER A 1 112 ? 14.561 12.541 18.357 1.00 31.20 111 SER B C 1
ATOM 1406 O O . SER A 1 112 ? 15.423 11.661 18.516 1.00 26.84 111 SER B O 1
ATOM 1414 N N . SER A 1 113 ? 14.823 13.705 17.743 1.00 27.47 112 SER B N 1
ATOM 1415 C CA . SER A 1 113 ? 16.132 14.011 17.180 1.00 28.04 112 SER B CA 1
ATOM 1416 C C . SER A 1 113 ? 16.835 15.036 18.049 1.00 24.83 112 SER B C 1
ATOM 1417 O O . SER A 1 113 ? 16.335 16.161 18.182 1.00 24.12 112 SER B O 1
ATOM 1425 N N . PRO A 1 114 ? 18.000 14.715 18.604 1.00 24.28 113 PRO B N 1
ATOM 1426 C CA . PRO A 1 114 ? 18.723 15.699 19.401 1.00 25.51 113 PRO B CA 1
ATOM 1427 C C . PRO A 1 114 ? 19.107 16.891 18.544 1.00 23.15 113 PRO B C 1
ATOM 1428 O O . PRO A 1 114 ? 19.385 16.755 17.354 1.00 24.63 113 PRO B O 1
ATOM 1439 N N . LEU A 1 115 ? 19.125 18.073 19.169 1.00 23.95 114 LEU B N 1
ATOM 1440 C CA . LEU A 1 115 ? 19.482 19.315 18.489 1.00 22.09 114 LEU B CA 1
ATOM 1441 C C . LEU A 1 115 ? 20.800 19.844 19.060 1.00 23.07 114 LEU B C 1
ATOM 1442 O O . LEU A 1 115 ? 20.911 20.079 20.270 1.00 25.32 114 LEU B O 1
ATOM 1458 N N . LYS A 1 116 ? 21.781 20.027 18.200 1.00 25.07 115 LYS B N 1
ATOM 1459 C CA . LYS A 1 116 ? 23.039 20.614 18.643 1.00 24.10 115 LYS B CA 1
ATOM 1460 C C . LYS A 1 116 ? 22.776 22.034 19.154 1.00 22.83 115 LYS B C 1
ATOM 1461 O O . LYS A 1 116 ? 22.138 22.848 18.449 1.00 24.95 115 LYS B O 1
ATOM 1480 N N . PRO A 1 117 ? 23.197 22.364 20.353 1.00 22.48 116 PRO B N 1
ATOM 1481 C CA . PRO A 1 117 ? 22.841 23.675 20.916 1.00 23.97 116 PRO B CA 1
ATOM 1482 C C . PRO A 1 117 ? 23.710 24.833 20.438 1.00 25.67 116 PRO B C 1
ATOM 1483 O O . PRO A 1 117 ? 24.175 25.645 21.236 1.00 27.89 116 PRO B O 1
ATOM 1494 N N . ASP A 1 118 ? 23.905 24.931 19.115 1.00 26.60 117 ASP B N 1
ATOM 1495 C CA . ASP A 1 118 ? 24.751 25.982 18.556 1.00 26.51 117 ASP B CA 1
ATOM 1496 C C . ASP A 1 118 ? 23.968 27.121 17.896 1.00 31.16 117 ASP B C 1
ATOM 1497 O O . ASP A 1 118 ? 24.564 27.920 17.165 1.00 31.05 117 ASP B O 1
ATOM 1506 N N . GLY A 1 119 ? 22.657 27.209 18.102 1.00 31.30 118 GLY B N 1
ATOM 1507 C CA . GLY A 1 119 ? 21.913 28.338 17.556 1.00 28.61 118 GLY B CA 1
ATOM 1508 C C . GLY A 1 119 ? 21.661 28.283 16.066 1.00 27.32 118 GLY B C 1
ATOM 1509 O O . GLY A 1 119 ? 21.059 29.217 15.513 1.00 32.53 118 GLY B O 1
ATOM 1513 N N . ALA A 1 120 ? 22.011 27.180 15.413 1.00 32.08 119 ALA B N 1
ATOM 1514 C CA . ALA A 1 120 ? 21.864 27.072 13.967 1.00 35.94 119 ALA B CA 1
ATOM 1515 C C . ALA A 1 120 ? 21.470 25.662 13.533 1.00 28.71 119 ALA B C 1
ATOM 1516 O O . ALA A 1 120 ? 21.523 25.349 12.331 1.00 34.21 119 ALA B O 1
ATOM 1523 N N . THR A 1 121 ? 21.089 24.805 14.463 1.00 28.14 120 THR B N 1
ATOM 1524 C CA . THR A 1 121 ? 20.672 23.445 14.150 1.00 30.81 120 THR B CA 1
ATOM 1525 C C . THR A 1 121 ? 19.192 23.376 14.487 1.00 33.95 120 THR B C 1
ATOM 1526 O O . THR A 1 121 ? 18.808 23.293 15.657 1.00 32.90 120 THR B O 1
ATOM 1537 N N . PHE A 1 122 ? 18.366 23.452 13.447 1.00 32.08 121 PHE B N 1
ATOM 1538 C CA . PHE A 1 122 ? 16.939 23.656 13.606 1.00 28.66 121 PHE B CA 1
ATOM 1539 C C . PHE A 1 122 ? 16.176 22.330 13.649 1.00 26.10 121 PHE B C 1
ATOM 1540 O O . PHE A 1 122 ? 16.542 21.328 13.018 1.00 27.34 121 PHE B O 1
ATOM 1557 N N . SER A 1 123 ? 15.115 22.338 14.445 1.00 25.43 122 SER B N 1
ATOM 1558 C CA . SER A 1 123 ? 14.207 21.221 14.548 1.00 23.70 122 SER B CA 1
ATOM 1559 C C . SER A 1 123 ? 13.581 20.924 13.194 1.00 25.36 122 SER B C 1
ATOM 1560 O O . SER A 1 123 ? 13.677 21.708 12.242 1.00 31.14 122 SER B O 1
ATOM 1568 N N . ALA A 1 124 ? 12.942 19.757 13.111 1.00 30.68 123 ALA B N 1
ATOM 1569 C CA . ALA A 1 124 ? 12.142 19.432 11.929 1.00 30.98 123 ALA B CA 1
ATOM 1570 C C . ALA A 1 124 ? 11.074 20.502 11.694 1.00 32.51 123 ALA B C 1
ATOM 1571 O O . ALA A 1 124 ? 10.399 20.952 12.624 1.00 30.86 123 ALA B O 1
ATOM 1578 N N . LYS A 1 125 ? 10.923 20.912 10.437 1.00 33.55 124 LYS B N 1
ATOM 1579 C CA . LYS A 1 125 ? 9.929 21.925 10.102 1.00 32.15 124 LYS B CA 1
ATOM 1580 C C . LYS A 1 125 ? 8.525 21.391 10.386 1.00 38.07 124 LYS B C 1
ATOM 1581 O O . LYS A 1 125 ? 8.203 20.244 10.059 1.00 37.02 124 LYS B O 1
ATOM 1593 N N . GLN A 1 126 ? 7.681 22.240 10.990 1.00 35.77 125 GLN B N 1
ATOM 1594 C CA . GLN A 1 126 ? 6.312 21.882 11.344 1.00 36.50 125 GLN B CA 1
ATOM 1595 C C . GLN A 1 126 ? 5.322 22.780 10.606 1.00 38.79 125 GLN B C 1
ATOM 1596 O O . GLN A 1 126 ? 5.472 24.008 10.608 1.00 36.32 125 GLN B O 1
ATOM 1610 N N . ALA A 1 127 ? 4.285 22.168 10.023 1.00 37.47 126 ALA B N 1
ATOM 1611 C CA . ALA A 1 127 ? 3.276 22.922 9.288 1.00 37.73 126 ALA B CA 1
ATOM 1612 C C . ALA A 1 127 ? 2.387 23.702 10.251 1.00 33.68 126 ALA B C 1
ATOM 1613 O O . ALA A 1 127 ? 1.897 23.153 11.239 1.00 37.82 126 ALA B O 1
ATOM 1620 N N . LEU A 1 128 ? 2.153 24.971 9.937 1.00 36.98 127 LEU B N 1
ATOM 1621 C CA . LEU A 1 128 ? 1.399 25.873 10.794 1.00 40.23 127 LEU B CA 1
ATOM 1622 C C . LEU A 1 128 ? -0.059 25.916 10.368 1.00 41.64 127 LEU B C 1
ATOM 1623 O O . LEU A 1 128 ? -0.374 25.833 9.178 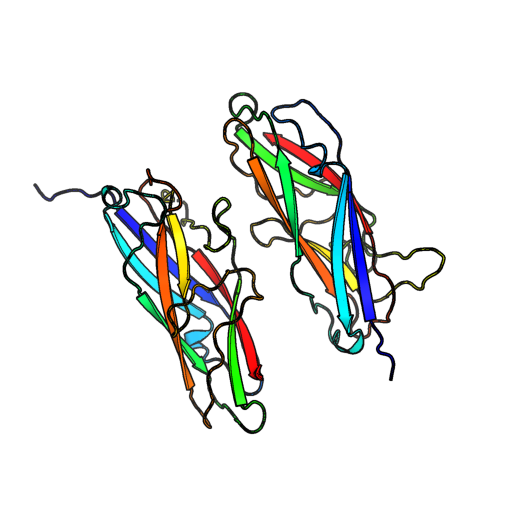1.00 43.16 127 LEU B O 1
ATOM 1639 N N . VAL A 1 129 ? -0.941 26.022 11.349 1.00 40.14 128 VAL B N 1
ATOM 1640 C CA . VAL A 1 129 ? -2.341 26.316 11.083 1.00 43.60 128 VAL B CA 1
ATOM 1641 C C . VAL A 1 129 ? -2.655 27.724 11.588 1.00 46.11 128 VAL B C 1
ATOM 1642 O O . VAL A 1 129 ? -1.915 28.321 12.384 1.00 41.38 128 VAL B O 1
ATOM 1655 N N . GLU A 1 130 ? -3.759 28.273 11.083 1.00 47.02 129 GLU B N 1
ATOM 1656 C CA . GLU A 1 130 ? -4.187 29.605 11.490 1.00 40.68 129 GLU B CA 1
ATOM 1657 C C . GLU A 1 130 ? -4.324 29.663 13.006 1.00 44.45 129 GLU B C 1
ATOM 1658 O O . GLU A 1 130 ? -4.941 28.789 13.622 1.00 43.29 129 GLU B O 1
ATOM 1662 N N . GLY A 1 131 ? -3.716 30.677 13.618 1.00 39.62 130 GLY B N 1
ATOM 1663 C CA . GLY A 1 131 ? -3.901 30.858 15.045 1.00 41.75 130 GLY B CA 1
ATOM 1664 C C . GLY A 1 131 ? -2.871 30.154 15.903 1.00 36.09 130 GLY B C 1
ATOM 1665 O O . GLY A 1 131 ? -1.682 30.232 15.616 1.00 37.43 130 GLY B O 1
ATOM 1669 N N . THR A 1 132 ? -3.299 29.488 16.970 1.00 35.09 131 THR B N 1
ATOM 1670 C CA . THR A 1 132 ? -2.360 28.906 17.916 1.00 33.45 131 THR B CA 1
ATOM 1671 C C . THR A 1 132 ? -1.805 27.571 17.408 1.00 34.72 131 THR B C 1
ATOM 1672 O O . THR A 1 132 ? -2.551 26.713 16.920 1.00 35.62 131 THR B O 1
ATOM 1683 N N . ASN A 1 133 ? -0.485 27.404 17.548 1.00 32.16 132 ASN B N 1
ATOM 1684 C CA . ASN A 1 133 ? 0.243 26.189 17.192 1.00 35.29 132 ASN B CA 1
ATOM 1685 C C . ASN A 1 133 ? 1.160 25.804 18.344 1.00 35.19 132 ASN B C 1
ATOM 1686 O O . ASN A 1 133 ? 1.812 26.665 18.948 1.00 35.29 132 ASN B O 1
ATOM 1697 N N . THR A 1 134 ? 1.236 24.505 18.609 1.00 32.47 133 THR B N 1
ATOM 1698 C CA . THR A 1 134 ? 2.055 23.957 19.676 1.00 27.44 133 THR B CA 1
ATOM 1699 C C . THR A 1 134 ? 3.240 23.220 19.062 1.00 26.11 133 THR B C 1
ATOM 1700 O O . THR A 1 134 ? 3.049 22.275 18.280 1.00 27.21 133 THR B O 1
ATOM 1711 N N . LEU A 1 135 ? 4.454 23.656 19.423 1.00 29.21 134 LEU B N 1
ATOM 1712 C CA . LEU A 1 135 ? 5.687 22.969 19.034 1.00 31.25 134 LEU B CA 1
ATOM 1713 C C . LEU A 1 135 ? 6.256 22.247 20.251 1.00 26.43 134 LEU B C 1
ATOM 1714 O O . LEU A 1 135 ? 6.514 22.863 21.292 1.00 27.14 134 LEU B O 1
ATOM 1730 N N . ARG A 1 136 ? 6.473 20.941 20.111 1.00 22.48 135 ARG B N 1
ATOM 1731 C CA . ARG A 1 136 ? 6.754 20.087 21.244 1.00 20.35 135 ARG B CA 1
ATOM 1732 C C . ARG A 1 136 ? 8.211 19.631 21.208 1.00 24.33 135 ARG B C 1
ATOM 1733 O O . ARG A 1 136 ? 8.737 19.333 20.141 1.00 23.80 135 ARG B O 1
ATOM 1754 N N . PHE A 1 137 ? 8.831 19.580 22.385 1.00 21.11 136 PHE B N 1
ATOM 1755 C CA . PHE A 1 137 ? 10.224 19.208 22.578 1.00 19.99 136 PHE B CA 1
ATOM 1756 C C . PHE A 1 137 ? 10.350 18.344 23.829 1.00 25.35 136 PHE B C 1
ATOM 1757 O O . PHE A 1 137 ? 9.413 18.223 24.632 1.00 24.23 136 PHE B O 1
ATOM 1774 N N . THR A 1 138 ? 11.526 17.745 24.014 1.00 23.65 137 THR B N 1
ATOM 1775 C CA . THR A 1 138 ? 11.854 17.134 25.296 1.00 21.70 137 THR B CA 1
ATOM 1776 C C . THR A 1 138 ? 13.288 17.496 25.653 1.00 23.38 137 THR B C 1
ATOM 1777 O O . THR A 1 138 ? 14.076 17.867 24.791 1.00 21.43 137 THR B O 1
ATOM 1788 N N . ALA A 1 139 ? 13.610 17.378 26.938 1.00 22.16 138 ALA B N 1
ATOM 1789 C CA . ALA A 1 139 ? 14.973 17.524 27.426 1.00 21.28 138 ALA B CA 1
ATOM 1790 C C . ALA A 1 139 ? 15.292 16.369 28.371 1.00 23.58 138 ALA B C 1
ATOM 1791 O O . ALA A 1 139 ? 14.396 15.818 29.006 1.00 24.47 138 ALA B O 1
ATOM 1798 N N . ARG A 1 140 ? 16.584 16.013 28.473 1.00 21.64 139 ARG B N 1
ATOM 1799 C CA . ARG A 1 140 ? 17.011 14.971 29.402 1.00 25.75 139 ARG B CA 1
ATOM 1800 C C . ARG A 1 140 ? 18.500 15.119 29.678 1.00 27.03 139 ARG B C 1
ATOM 1801 O O . ARG A 1 140 ? 19.207 15.861 28.989 1.00 23.23 139 ARG B O 1
ATOM 1822 N N . TYR A 1 141 ? 18.979 14.357 30.677 1.00 24.23 140 TYR B N 1
ATOM 1823 C CA . TYR A 1 141 ? 20.420 14.235 30.897 1.00 24.44 140 TYR B CA 1
ATOM 1824 C C . TYR A 1 141 ? 20.990 13.087 30.087 1.00 25.33 140 TYR B C 1
ATOM 1825 O O . TYR A 1 141 ? 20.348 12.046 29.918 1.00 26.31 140 TYR B O 1
ATOM 1843 N N . LYS A 1 142 ? 22.249 13.262 29.650 1.00 25.77 141 LYS B N 1
ATOM 1844 C CA . LYS A 1 142 ? 23.017 12.202 28.985 1.00 27.43 141 LYS B CA 1
ATOM 1845 C C . LYS A 1 142 ? 24.409 12.173 29.600 1.00 24.62 141 LYS B C 1
ATOM 1846 O O . LYS A 1 142 ? 25.070 13.213 29.686 1.00 26.47 141 LYS B O 1
ATOM 1865 N N . ALA A 1 143 ? 24.832 11.004 30.067 1.00 25.74 142 ALA B N 1
ATOM 1866 C CA . ALA A 1 143 ? 26.129 10.880 30.721 1.00 26.00 142 ALA B CA 1
ATOM 1867 C C . ALA A 1 143 ? 27.262 10.979 29.709 1.00 22.82 142 ALA B C 1
ATOM 1868 O O . ALA A 1 143 ? 27.214 10.377 28.630 1.00 26.69 142 ALA B O 1
ATOM 1875 N N . THR A 1 144 ? 28.283 11.757 30.071 1.00 23.11 143 THR B N 1
ATOM 1876 C CA . THR A 1 144 ? 29.480 11.941 29.270 1.00 23.31 143 THR B CA 1
ATOM 1877 C C . THR A 1 144 ? 30.658 11.180 29.845 1.00 22.43 143 THR B C 1
ATOM 1878 O O . THR A 1 144 ? 31.727 11.169 29.229 1.00 24.06 143 THR B O 1
ATOM 1889 N N . ALA A 1 145 ? 30.483 10.548 31.004 1.00 30.88 144 ALA B N 1
ATOM 1890 C CA . ALA A 1 145 ? 31.518 9.761 31.657 1.00 32.16 144 ALA B CA 1
ATOM 1891 C C . ALA A 1 145 ? 30.824 8.597 32.336 1.00 32.29 144 ALA B C 1
ATOM 1892 O O . ALA A 1 145 ? 29.644 8.688 32.683 1.00 34.44 144 ALA B O 1
ATOM 1899 N N . ALA A 1 146 ? 31.574 7.512 32.570 1.00 34.97 145 ALA B N 1
ATOM 1900 C CA . ALA A 1 146 ? 30.962 6.347 33.210 1.00 33.17 145 ALA B CA 1
ATOM 1901 C C . ALA A 1 146 ? 30.730 6.557 34.702 1.00 31.98 145 ALA B C 1
ATOM 1902 O O . ALA A 1 146 ? 29.779 5.989 35.264 1.00 37.39 145 ALA B O 1
ATOM 1909 N N . ALA A 1 147 ? 31.596 7.319 35.369 1.00 40.19 146 ALA B N 1
ATOM 1910 C CA . ALA A 1 147 ? 31.423 7.655 36.778 1.00 39.52 146 ALA B CA 1
ATOM 1911 C C . ALA A 1 147 ? 31.049 9.133 36.872 1.00 37.05 146 ALA B C 1
ATOM 1912 O O . ALA A 1 147 ? 31.859 10.006 36.528 1.00 41.45 146 ALA B O 1
ATOM 1919 N N . THR A 1 148 ? 29.819 9.409 37.305 1.00 33.49 147 THR B N 1
ATOM 1920 C CA . THR A 1 148 ? 29.352 10.773 37.535 1.00 33.46 147 THR B CA 1
ATOM 1921 C C . THR A 1 148 ? 29.407 11.122 39.024 1.00 37.82 147 THR B C 1
ATOM 1922 O O . THR A 1 148 ? 29.521 10.247 39.887 1.00 36.82 147 THR B O 1
ATOM 1933 N N . THR A 1 149 ? 29.286 12.429 39.319 1.00 34.06 148 THR B N 1
ATOM 1934 C CA . THR A 1 149 ? 29.269 12.924 40.695 1.00 35.68 148 THR B CA 1
ATOM 1935 C C . THR A 1 149 ? 28.002 13.725 40.950 1.00 35.79 148 THR B C 1
ATOM 1936 O O . THR A 1 149 ? 27.425 14.302 40.021 1.00 36.86 148 THR B O 1
ATOM 1947 N N . PRO A 1 150 ? 27.553 13.791 42.198 1.00 34.78 149 PRO B N 1
ATOM 1948 C CA . PRO A 1 150 ? 26.255 14.409 42.486 1.00 33.51 149 PRO B CA 1
ATOM 1949 C C . PRO A 1 150 ? 26.303 15.931 42.520 1.00 30.76 149 PRO B C 1
ATOM 1950 O O . PRO A 1 150 ? 27.354 16.556 42.646 1.00 32.30 149 PRO B O 1
ATOM 1961 N N . GLY A 1 151 ? 25.105 16.520 42.432 1.00 31.55 150 GLY B N 1
ATOM 1962 C CA . GLY A 1 151 ? 24.937 17.943 42.572 1.00 33.98 150 GLY B CA 1
ATOM 1963 C C . GLY A 1 151 ? 23.872 18.482 41.644 1.00 30.74 150 GLY B C 1
ATOM 1964 O O . GLY A 1 151 ? 23.123 17.741 41.004 1.00 31.29 150 GLY B O 1
ATOM 1968 N N . GLN A 1 152 ? 23.798 19.809 41.609 1.00 32.81 151 GLN B N 1
ATOM 1969 C CA . GLN A 1 152 ? 22.898 20.489 40.698 1.00 32.53 151 GLN B CA 1
ATOM 1970 C C . GLN A 1 152 ? 23.460 20.414 39.293 1.00 31.48 151 GLN B C 1
ATOM 1971 O O . GLN A 1 152 ? 24.674 20.452 39.088 1.00 29.76 151 GLN B O 1
ATOM 1985 N N . ALA A 1 153 ? 22.543 20.314 38.311 1.00 29.77 152 ALA B N 1
ATOM 1986 C CA . ALA A 1 153 ? 22.890 20.195 36.902 1.00 26.64 152 ALA B CA 1
ATOM 1987 C C . ALA A 1 153 ? 21.876 21.040 36.125 1.00 28.33 152 ALA B C 1
ATOM 1988 O O . ALA A 1 153 ? 20.908 20.518 35.547 1.00 28.44 152 ALA B O 1
ATOM 1995 N N . ASN A 1 154 ? 22.088 22.361 36.135 1.00 27.82 153 ASN B N 1
ATOM 1996 C CA . ASN A 1 154 ? 21.194 23.312 35.487 1.00 29.87 153 ASN B CA 1
ATOM 1997 C C . ASN A 1 154 ? 21.816 23.850 34.204 1.00 28.43 153 ASN B C 1
ATOM 1998 O O . ASN A 1 154 ? 23.030 23.784 33.999 1.00 29.40 153 ASN B O 1
ATOM 2009 N N . ALA A 1 155 ? 20.969 24.460 33.371 1.00 25.53 154 ALA B N 1
ATOM 2010 C CA . ALA A 1 155 ? 21.444 25.162 32.186 1.00 26.51 154 ALA B CA 1
ATOM 2011 C C . ALA A 1 155 ? 20.497 26.290 31.811 1.00 22.78 154 ALA B C 1
ATOM 2012 O O . ALA A 1 155 ? 19.318 26.303 32.201 1.00 25.37 154 ALA B O 1
ATOM 2019 N N . ASP A 1 156 ? 21.045 27.251 31.062 1.00 28.42 155 ASP B N 1
ATOM 2020 C CA . ASP A 1 156 ? 20.300 28.345 30.448 1.00 32.27 155 ASP B CA 1
ATOM 2021 C C . ASP A 1 156 ? 20.517 28.292 28.941 1.00 34.66 155 ASP B C 1
ATOM 2022 O O . ASP A 1 156 ? 21.656 28.134 28.483 1.00 32.37 155 ASP B O 1
ATOM 2031 N N . ALA A 1 157 ? 19.434 28.417 28.179 1.00 29.28 156 ALA B N 1
ATOM 2032 C CA . ALA A 1 157 ? 19.512 28.430 26.727 1.00 27.07 156 ALA B CA 1
ATOM 2033 C C . ALA A 1 157 ? 18.545 29.453 26.154 1.00 29.26 156 ALA B C 1
ATOM 2034 O O . ALA A 1 157 ? 17.594 29.885 26.812 1.00 29.62 156 ALA B O 1
ATOM 2041 N N . THR A 1 158 ? 18.836 29.845 24.919 1.00 28.14 157 THR B N 1
ATOM 2042 C CA . THR A 1 158 ? 17.980 30.703 24.116 1.00 28.28 157 THR B CA 1
ATOM 2043 C C . THR A 1 158 ? 17.413 29.868 22.980 1.00 29.48 157 THR B C 1
ATOM 2044 O O . THR A 1 158 ? 18.115 29.014 22.420 1.00 31.32 157 THR B O 1
ATOM 2055 N N . PHE A 1 159 ? 16.174 30.138 22.596 1.00 28.94 158 PHE B N 1
ATOM 2056 C CA . PHE A 1 159 ? 15.675 29.539 21.374 1.00 29.62 158 PHE B CA 1
ATOM 2057 C C . PHE A 1 159 ? 15.408 30.608 20.325 1.00 28.54 158 PHE B C 1
ATOM 2058 O O . PHE A 1 159 ? 15.163 31.800 20.633 1.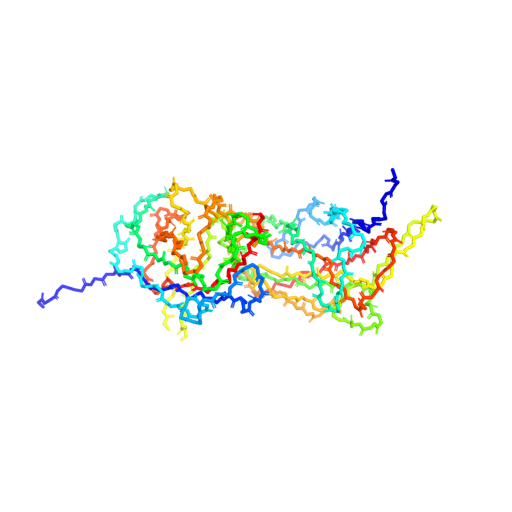00 26.27 158 PHE B O 1
ATOM 2075 N N . ILE A 1 160 ? 15.537 30.161 19.078 1.00 26.36 159 ILE B N 1
ATOM 2076 C CA . ILE A 1 160 ? 15.478 30.987 17.880 1.00 30.70 159 ILE B CA 1
ATOM 2077 C C . ILE A 1 160 ? 14.437 30.404 16.933 1.00 29.28 159 ILE B C 1
ATOM 2078 O O . ILE A 1 160 ? 14.521 29.227 16.555 1.00 29.58 159 ILE B O 1
ATOM 2094 N N . MET A 1 161 ? 13.479 31.235 16.519 1.00 31.28 160 MET B N 1
ATOM 2095 C CA . MET A 1 161 ? 12.454 30.814 15.571 1.00 34.68 160 MET B CA 1
ATOM 2096 C C . MET A 1 161 ? 12.958 30.987 14.143 1.00 35.86 160 MET B C 1
ATOM 2097 O O . MET A 1 161 ? 13.691 31.933 13.836 1.00 39.40 160 MET B O 1
ATOM 2111 N N . LYS A 1 162 ? 12.575 30.059 13.279 1.00 34.31 161 LYS B N 1
ATOM 2112 C CA . LYS A 1 162 ? 12.780 30.190 11.844 1.00 38.93 161 LYS B CA 1
ATOM 2113 C C . LYS A 1 162 ? 11.455 29.908 11.135 1.00 39.97 161 LYS B C 1
ATOM 2114 O O . LYS A 1 162 ? 10.860 28.845 11.316 1.00 38.75 161 LYS B O 1
ATOM 2133 N N . TYR A 1 163 ? 10.960 30.879 10.379 1.00 35.78 162 TYR B N 1
ATOM 2134 C CA . TYR A 1 163 ? 9.721 30.722 9.637 1.00 37.91 162 TYR B CA 1
ATOM 2135 C C . TYR A 1 163 ? 10.051 30.659 8.154 1.00 41.23 162 TYR B C 1
ATOM 2136 O O . TYR A 1 163 ? 10.732 31.548 7.634 1.00 46.46 162 TYR B O 1
ATOM 2154 N N . GLU A 1 164 ? 9.544 29.637 7.475 1.00 44.87 163 GLU B N 1
ATOM 2155 C CA . GLU A 1 164 ? 9.798 29.488 6.049 1.00 48.97 163 GLU B CA 1
ATOM 2156 C C . GLU A 1 164 ? 8.540 29.042 5.314 1.00 50.16 163 GLU B C 1
ATOM 2157 O O . GLU A 1 164 ? 7.707 28.310 5.845 1.00 44.82 163 GLU B O 1
ATOM 2162 N N . ASP B 2 2 ? -15.408 -0.477 -14.136 1.00 51.26 2 ASP A N 1
ATOM 2163 C CA . ASP B 2 2 ? -16.370 -1.420 -13.565 1.00 50.60 2 ASP A CA 1
ATOM 2164 C C . ASP B 2 2 ? -15.974 -1.767 -12.112 1.00 44.95 2 ASP A C 1
ATOM 2165 O O . ASP B 2 2 ? -16.735 -1.443 -11.212 1.00 51.01 2 ASP A O 1
ATOM 2173 N N . PRO B 2 3 ? -14.796 -2.365 -11.858 1.00 41.94 3 PRO A N 1
ATOM 2174 C CA . PRO B 2 3 ? -14.304 -2.413 -10.474 1.00 39.62 3 PRO A CA 1
ATOM 2175 C C . PRO B 2 3 ? -14.342 -1.042 -9.807 1.00 45.85 3 PRO A C 1
ATOM 2176 O O . PRO B 2 3 ? -14.093 -0.016 -10.439 1.00 50.26 3 PRO A O 1
ATOM 2187 N N . THR B 2 4 ? -14.603 -1.060 -8.498 1.00 43.64 4 THR A N 1
ATOM 2188 C CA . THR B 2 4 ? -14.833 0.137 -7.696 1.00 45.80 4 THR A CA 1
ATOM 2189 C C . THR B 2 4 ? -13.520 0.664 -7.112 1.00 38.42 4 THR A C 1
ATOM 2190 O O . THR B 2 4 ? -12.873 -0.049 -6.332 1.00 37.26 4 THR A O 1
ATOM 2201 N N . PRO B 2 5 ? -13.089 1.880 -7.438 1.00 42.53 5 PRO A N 1
ATOM 2202 C CA . PRO B 2 5 ? -11.912 2.435 -6.751 1.00 37.02 5 PRO A CA 1
ATOM 2203 C C . PRO B 2 5 ? -12.278 2.861 -5.340 1.00 34.45 5 PRO A C 1
ATOM 2204 O O . PRO B 2 5 ? -13.447 3.140 -5.043 1.00 43.33 5 PRO A O 1
ATOM 2215 N N . VAL B 2 6 ? -11.287 2.851 -4.441 1.00 36.65 6 VAL A N 1
ATOM 2216 C CA . VAL B 2 6 ? -11.531 3.205 -3.045 1.00 39.22 6 VAL A CA 1
ATOM 2217 C C . VAL B 2 6 ? -10.430 4.120 -2.500 1.00 35.33 6 VAL A C 1
ATOM 2218 O O . VAL B 2 6 ? -9.246 3.965 -2.826 1.00 38.37 6 VAL A O 1
ATOM 2231 N N . SER B 2 7 ? -10.823 5.065 -1.646 1.00 37.28 7 SER A N 1
ATOM 2232 C CA . SER B 2 7 ? -9.870 5.841 -0.859 1.00 40.17 7 SER A CA 1
ATOM 2233 C C . SER B 2 7 ? -9.619 5.109 0.459 1.00 41.97 7 SER A C 1
ATOM 2234 O O . SER B 2 7 ? -10.560 4.858 1.229 1.00 44.34 7 SER A O 1
ATOM 2242 N N . VAL B 2 8 ? -8.355 4.773 0.721 1.00 35.31 8 VAL A N 1
ATOM 2243 C CA . VAL B 2 8 ? -8.001 3.884 1.816 1.00 35.96 8 VAL A CA 1
ATOM 2244 C C . VAL B 2 8 ? -6.901 4.507 2.651 1.00 30.49 8 VAL A C 1
ATOM 2245 O O . VAL B 2 8 ? -6.010 5.183 2.124 1.00 32.84 8 VAL A O 1
ATOM 2258 N N . SER B 2 9 ? -6.966 4.258 3.954 1.00 33.64 9 SER A N 1
ATOM 2259 C CA . SER B 2 9 ? -5.892 4.567 4.886 1.00 35.07 9 SER A CA 1
ATOM 2260 C C . SER B 2 9 ? -5.446 3.270 5.546 1.00 33.05 9 SER A C 1
ATOM 2261 O O . SER B 2 9 ? -6.287 2.445 5.941 1.00 32.89 9 SER A O 1
ATOM 2269 N N . GLY B 2 10 ? -4.138 3.073 5.634 1.00 34.04 10 GLY A N 1
ATOM 2270 C CA . GLY B 2 10 ? -3.599 1.888 6.271 1.00 32.45 10 GLY A CA 1
ATOM 2271 C C . GLY B 2 10 ? -2.094 1.826 6.133 1.00 26.48 10 GLY A C 1
ATOM 2272 O O . GLY B 2 10 ? -1.459 2.657 5.476 1.00 30.36 10 GLY A O 1
ATOM 2276 N N . GLY B 2 11 ? -1.541 0.800 6.742 1.00 28.88 11 GLY A N 1
ATOM 2277 C CA . GLY B 2 11 ? -0.106 0.611 6.721 1.00 34.02 11 GLY A CA 1
ATOM 2278 C C . GLY B 2 11 ? 0.331 -0.296 7.854 1.00 36.22 11 GLY A C 1
ATOM 2279 O O . GLY B 2 11 ? -0.435 -1.140 8.324 1.00 35.25 11 GLY A O 1
ATOM 2283 N N . THR B 2 12 ? 1.569 -0.068 8.282 1.00 35.65 12 THR A N 1
ATOM 2284 C CA . THR B 2 12 ? 2.294 -0.954 9.168 1.00 30.76 12 THR A CA 1
ATOM 2285 C C . THR B 2 12 ? 2.987 -0.169 10.279 1.00 38.87 12 THR A C 1
ATOM 2286 O O . THR B 2 12 ? 3.295 1.037 10.157 1.00 35.26 12 THR A O 1
ATOM 2297 N N . ILE B 2 13 ? 3.273 -0.877 11.366 1.00 35.42 13 ILE A N 1
ATOM 2298 C CA . ILE B 2 13 ? 4.139 -0.346 12.406 1.00 38.13 13 ILE A CA 1
ATOM 2299 C C . ILE B 2 13 ? 5.347 -1.261 12.549 1.00 35.34 13 ILE A C 1
ATOM 2300 O O . ILE B 2 13 ? 5.212 -2.487 12.569 1.00 40.01 13 ILE A O 1
ATOM 2316 N N . HIS B 2 14 ? 6.531 -0.654 12.588 1.00 34.95 14 HIS A N 1
ATOM 2317 C CA . HIS B 2 14 ? 7.801 -1.358 12.676 1.00 34.54 14 HIS A CA 1
ATOM 2318 C C . HIS B 2 14 ? 8.354 -1.139 14.078 1.00 31.24 14 HIS A C 1
ATOM 2319 O O . HIS B 2 14 ? 8.558 0.013 14.504 1.00 36.49 14 HIS A O 1
ATOM 2333 N N . PHE B 2 15 ? 8.600 -2.233 14.781 1.00 37.58 15 PHE A N 1
ATOM 2334 C CA . PHE B 2 15 ? 9.088 -2.220 16.152 1.00 34.24 15 PHE A CA 1
ATOM 2335 C C . PHE B 2 15 ? 10.530 -2.702 16.180 1.00 38.98 15 PHE A C 1
ATOM 2336 O O . PHE B 2 15 ? 10.847 -3.734 15.584 1.00 43.25 15 PHE A O 1
ATOM 2353 N N . GLU B 2 16 ? 11.396 -1.946 16.857 1.00 40.36 16 GLU A N 1
ATOM 2354 C CA . GLU B 2 16 ? 12.727 -2.403 17.229 1.00 40.08 16 GLU A CA 1
ATOM 2355 C C . GLU B 2 16 ? 12.909 -2.305 18.7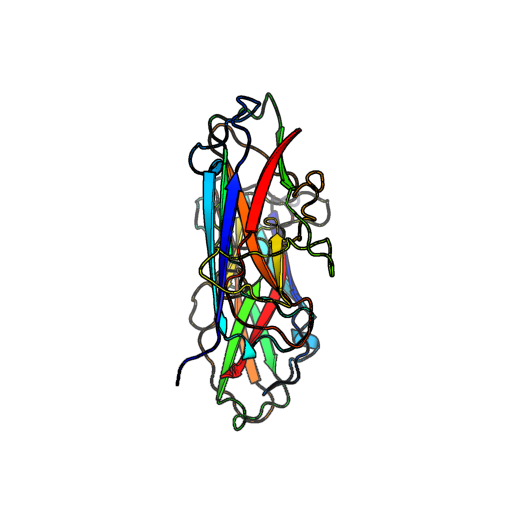41 1.00 37.06 16 GLU A C 1
ATOM 2356 O O . GLU B 2 16 ? 12.389 -1.398 19.390 1.00 38.34 16 GLU A O 1
ATOM 2368 N N . GLY B 2 17 ? 13.643 -3.251 19.313 1.00 44.98 17 GLY A N 1
ATOM 2369 C CA . GLY B 2 17 ? 13.990 -3.178 20.715 1.00 43.98 17 GLY A CA 1
ATOM 2370 C C . GLY B 2 17 ? 15.427 -3.602 20.943 1.00 50.52 17 GLY A C 1
ATOM 2371 O O . GLY B 2 17 ? 16.052 -4.248 20.100 1.00 55.32 17 GLY A O 1
ATOM 2375 N N . LYS B 2 18 ? 15.929 -3.251 22.123 1.00 57.64 18 LYS A N 1
ATOM 2376 C CA . LYS B 2 18 ? 17.297 -3.590 22.493 1.00 69.72 18 LYS A CA 1
ATOM 2377 C C . LYS B 2 18 ? 17.429 -5.072 22.819 1.00 68.95 18 LYS A C 1
ATOM 2378 O O . LYS B 2 18 ? 16.565 -5.661 23.470 1.00 69.84 18 LYS A O 1
ATOM 2382 N N . LEU B 2 19 ? 18.538 -5.671 22.379 1.00 76.82 19 LEU A N 1
ATOM 2383 C CA . LEU B 2 19 ? 18.846 -7.065 22.699 1.00 71.07 19 LEU A CA 1
ATOM 2384 C C . LEU B 2 19 ? 19.614 -7.058 24.017 1.00 66.90 19 LEU A C 1
ATOM 2385 O O . LEU B 2 19 ? 20.843 -7.178 24.070 1.00 71.88 19 LEU A O 1
ATOM 2389 N N . VAL B 2 20 ? 18.851 -6.946 25.105 1.00 71.51 20 VAL A N 1
ATOM 2390 C CA . VAL B 2 20 ? 19.381 -6.774 26.453 1.00 77.69 20 VAL A CA 1
ATOM 2391 C C . VAL B 2 20 ? 19.403 -8.134 27.126 1.00 79.58 20 VAL A C 1
ATOM 2392 O O . VAL B 2 20 ? 18.410 -8.872 27.094 1.00 79.97 20 VAL A O 1
ATOM 2405 N N . ASN B 2 21 ? 20.542 -8.470 27.718 1.00 79.19 21 ASN A N 1
ATOM 2406 C CA . ASN B 2 21 ? 20.703 -9.738 28.421 1.00 78.35 21 ASN A CA 1
ATOM 2407 C C . ASN B 2 21 ? 20.373 -9.568 29.904 1.00 78.94 21 ASN A C 1
ATOM 2408 O O . ASN B 2 21 ? 21.217 -9.720 30.788 1.00 85.13 21 ASN A O 1
ATOM 2419 N N . ALA B 2 22 ? 19.105 -9.239 30.165 1.00 68.70 22 ALA A N 1
ATOM 2420 C CA . ALA B 2 22 ? 18.635 -9.049 31.533 1.00 60.18 22 ALA A CA 1
ATOM 2421 C C . ALA B 2 22 ? 18.093 -10.364 32.090 1.00 55.43 22 ALA A C 1
ATOM 2422 O O . ALA B 2 22 ? 18.632 -11.436 31.794 1.00 57.05 22 ALA A O 1
ATOM 2429 N N . ALA B 2 23 ? 17.064 -10.298 32.938 1.00 55.85 23 ALA A N 1
ATOM 2430 C CA . ALA B 2 23 ? 16.406 -11.511 33.397 1.00 54.39 23 ALA A CA 1
ATOM 2431 C C . ALA B 2 23 ? 15.994 -12.377 32.223 1.00 57.71 23 ALA A C 1
ATOM 2432 O O . ALA B 2 23 ? 16.026 -13.612 32.313 1.00 56.35 23 ALA A O 1
ATOM 2439 N N . CYS B 2 24 ? 15.607 -11.748 31.118 1.00 61.46 24 CYS A N 1
ATOM 2440 C CA . CYS B 2 24 ? 15.302 -12.427 29.871 1.00 54.65 24 CYS A CA 1
ATOM 2441 C C . CYS B 2 24 ? 16.159 -11.844 28.755 1.00 49.19 24 CYS A C 1
ATOM 2442 O O . CYS B 2 24 ? 16.840 -10.830 28.914 1.00 54.33 24 CYS A O 1
ATOM 2449 N N . ALA B 2 25 ? 16.097 -12.508 27.612 1.00 47.30 25 ALA A N 1
ATOM 2450 C CA . ALA B 2 25 ? 16.672 -12.034 26.365 1.00 48.40 25 ALA A CA 1
ATOM 2451 C C . ALA B 2 25 ? 15.548 -11.951 25.336 1.00 46.89 25 ALA A C 1
ATOM 2452 O O . ALA B 2 25 ? 14.794 -12.912 25.161 1.00 47.30 25 ALA A O 1
ATOM 2459 N N . VAL B 2 26 ? 15.392 -10.784 24.709 1.00 49.82 26 VAL A N 1
ATOM 2460 C CA . VAL B 2 26 ? 14.335 -10.591 23.725 1.00 47.67 26 VAL A CA 1
ATOM 2461 C C . VAL B 2 26 ? 14.649 -11.408 22.479 1.00 44.79 26 VAL A C 1
ATOM 2462 O O . VAL B 2 26 ? 15.779 -11.396 21.972 1.00 47.20 26 VAL A O 1
ATOM 2475 N N . SER B 2 27 ? 13.657 -12.155 22.003 1.00 44.38 27 SER A N 1
ATOM 2476 C CA . SER B 2 27 ? 13.781 -12.847 20.728 1.00 44.24 27 SER A CA 1
ATOM 2477 C C . SER B 2 27 ? 14.145 -11.875 19.617 1.00 41.93 27 SER A C 1
ATOM 2478 O O . SER B 2 27 ? 13.554 -10.799 19.488 1.00 43.27 27 SER A O 1
ATOM 2486 N N . THR B 2 28 ? 15.104 -12.277 18.786 1.00 47.61 28 THR A N 1
ATOM 2487 C CA . THR B 2 28 ? 15.492 -11.443 17.656 1.00 54.55 28 THR A CA 1
ATOM 2488 C C . THR B 2 28 ? 14.318 -11.240 16.704 1.00 54.32 28 THR A C 1
ATOM 2489 O O . THR B 2 28 ? 14.215 -10.184 16.065 1.00 59.03 28 THR A O 1
ATOM 2500 N N . LYS B 2 29 ? 13.388 -12.200 16.641 1.00 55.44 29 LYS A N 1
ATOM 2501 C CA . LYS B 2 29 ? 12.201 -12.011 15.809 1.00 47.59 29 LYS A CA 1
ATOM 2502 C C . LYS B 2 29 ? 11.319 -10.889 16.349 1.00 40.98 29 LYS A C 1
ATOM 2503 O O . LYS B 2 29 ? 10.755 -10.116 15.572 1.00 48.35 29 LYS A O 1
ATOM 2507 N N . SER B 2 30 ? 11.163 -10.806 17.668 1.00 45.07 30 SER A N 1
ATOM 2508 C CA . SER B 2 30 ? 10.335 -9.759 18.257 1.00 44.17 30 SER A CA 1
ATOM 2509 C C . SER B 2 30 ? 11.042 -8.415 18.310 1.00 37.34 30 SER A C 1
ATOM 2510 O O . SER B 2 30 ? 10.359 -7.383 18.372 1.00 40.06 30 SER A O 1
ATOM 2518 N N . ALA B 2 31 ? 12.389 -8.405 18.316 1.00 40.72 31 ALA A N 1
ATOM 2519 C CA . ALA B 2 31 ? 13.169 -7.178 18.449 1.00 43.94 31 ALA A CA 1
ATOM 2520 C C . ALA B 2 31 ? 13.305 -6.413 17.144 1.00 38.44 31 ALA A C 1
ATOM 2521 O O . ALA B 2 31 ? 13.854 -5.311 17.157 1.00 41.83 31 ALA A O 1
ATOM 2528 N N . ASP B 2 32 ? 12.822 -6.971 16.033 1.00 41.38 32 ASP A N 1
ATOM 2529 C CA . ASP B 2 32 ? 12.806 -6.296 14.736 1.00 39.68 32 ASP A CA 1
ATOM 2530 C C . ASP B 2 32 ? 11.648 -6.905 13.945 1.00 38.65 32 ASP A C 1
ATOM 2531 O O . ASP B 2 32 ? 11.824 -7.910 13.246 1.00 36.56 32 ASP A O 1
ATOM 2540 N N . GLN B 2 33 ? 10.469 -6.287 14.062 1.00 38.51 33 GLN A N 1
ATOM 2541 C CA . GLN B 2 33 ? 9.248 -6.870 13.525 1.00 42.62 33 GLN A CA 1
ATOM 2542 C C . GLN B 2 33 ? 8.359 -5.782 12.939 1.00 41.09 33 GLN A C 1
ATOM 2543 O O . GLN B 2 33 ? 8.411 -4.627 13.358 1.00 37.44 33 GLN A O 1
ATOM 2557 N N . THR B 2 34 ? 7.537 -6.175 11.971 1.00 38.95 34 THR A N 1
ATOM 2558 C CA . THR B 2 34 ? 6.588 -5.285 11.327 1.00 41.88 34 THR A CA 1
ATOM 2559 C C . THR B 2 34 ? 5.196 -5.884 11.449 1.00 38.77 34 THR A C 1
ATOM 2560 O O . THR B 2 34 ? 4.996 -7.065 11.146 1.00 44.92 34 THR A O 1
ATOM 2571 N N . VAL B 2 35 ? 4.250 -5.070 11.915 1.00 38.37 35 VAL A N 1
ATOM 2572 C CA . VAL B 2 35 ? 2.870 -5.478 12.162 1.00 42.17 35 VAL A CA 1
ATOM 2573 C C . VAL B 2 35 ? 1.977 -4.740 11.178 1.00 34.94 35 VAL A C 1
ATOM 2574 O O . VAL B 2 35 ? 1.960 -3.506 11.159 1.00 47.45 35 VAL A O 1
ATOM 2587 N N . THR B 2 36 ? 1.193 -5.484 10.404 1.00 39.25 36 THR A N 1
ATOM 2588 C CA . THR B 2 36 ? 0.255 -4.885 9.462 1.00 46.33 36 THR A CA 1
ATOM 2589 C C . THR B 2 36 ? -1.051 -4.553 10.162 1.00 39.68 36 THR A C 1
ATOM 2590 O O . THR B 2 36 ? -1.677 -5.432 10.769 1.00 41.85 36 THR A O 1
ATOM 2601 N N . LEU B 2 37 ? -1.469 -3.290 10.038 1.00 36.24 37 LEU A N 1
ATOM 2602 C CA . LEU B 2 37 ? -2.644 -2.765 10.722 1.00 35.52 37 LEU A CA 1
ATOM 2603 C C . LEU B 2 37 ? -3.914 -2.855 9.899 1.00 42.87 37 LEU A C 1
ATOM 2604 O O . LEU B 2 37 ? -5.004 -2.674 10.451 1.00 49.18 37 LEU A O 1
ATOM 2620 N N . GLY B 2 38 ? -3.799 -3.073 8.600 1.00 47.99 38 GLY A N 1
ATOM 2621 C CA . GLY B 2 38 ? -4.948 -3.197 7.727 1.00 44.29 38 GLY A CA 1
ATOM 2622 C C . GLY B 2 38 ? -5.171 -1.966 6.868 1.00 38.22 38 GLY A C 1
ATOM 2623 O O . GLY B 2 38 ? -4.531 -0.923 7.022 1.00 37.32 38 GLY A O 1
ATOM 2627 N N . GLN B 2 39 ? -6.118 -2.112 5.942 1.00 39.38 39 GLN A N 1
ATOM 2628 C CA . GLN B 2 39 ? -6.590 -1.028 5.095 1.00 39.02 39 GLN A CA 1
ATOM 2629 C C . GLN B 2 39 ? -8.058 -0.782 5.416 1.00 36.12 39 GLN A C 1
ATOM 2630 O O . GLN B 2 39 ? -8.842 -1.731 5.524 1.00 35.68 39 GLN A O 1
ATOM 2644 N N . TYR B 2 40 ? -8.426 0.495 5.553 1.00 35.22 40 TYR A N 1
ATOM 2645 C CA . TYR B 2 40 ? -9.764 0.913 5.972 1.00 30.30 40 TYR A CA 1
ATOM 2646 C C . TYR B 2 40 ? -10.270 1.979 5.016 1.00 40.06 40 TYR A C 1
ATOM 2647 O O . TYR B 2 40 ? -9.481 2.769 4.483 1.00 39.53 40 TYR A O 1
ATOM 2665 N N . ARG B 2 41 ? -11.587 2.000 4.794 1.00 38.78 41 ARG A N 1
ATOM 2666 C CA . ARG B 2 41 ? -12.191 3.056 3.986 1.00 33.48 41 ARG A CA 1
ATOM 2667 C C . ARG B 2 41 ? -12.009 4.400 4.677 1.00 32.98 41 ARG A C 1
ATOM 2668 O O . ARG B 2 41 ? -12.494 4.602 5.801 1.00 39.08 41 ARG A O 1
ATOM 2672 N N . THR B 2 42 ? -11.286 5.315 4.016 1.00 34.32 42 THR A N 1
ATOM 2673 C CA . THR B 2 42 ? -11.019 6.622 4.617 1.00 35.11 42 THR A CA 1
ATOM 2674 C C . THR B 2 42 ? -12.316 7.318 5.001 1.00 36.67 42 THR A C 1
ATOM 2675 O O . THR B 2 42 ? -12.429 7.888 6.091 1.00 37.14 42 THR A O 1
ATOM 2686 N N . ALA B 2 43 ? -13.315 7.260 4.124 1.00 38.80 43 ALA A N 1
ATOM 2687 C CA . ALA B 2 43 ? -14.587 7.935 4.360 1.00 37.63 43 ALA A CA 1
ATOM 2688 C C . ALA B 2 43 ? -15.349 7.383 5.565 1.00 40.16 43 ALA A C 1
ATOM 2689 O O . ALA B 2 43 ? -16.312 8.026 6.009 1.00 39.93 43 ALA A O 1
ATOM 2696 N N . SER B 2 44 ? -14.972 6.210 6.095 1.00 39.54 44 SER A N 1
ATOM 2697 C CA . SER B 2 44 ? -15.653 5.660 7.265 1.00 41.55 44 SER A CA 1
ATOM 2698 C C . SER B 2 44 ? -15.094 6.178 8.592 1.00 40.29 44 SER A C 1
ATOM 2699 O O . SER B 2 44 ? -15.682 5.880 9.643 1.00 45.08 44 SER A O 1
ATOM 2707 N N . PHE B 2 45 ? -13.970 6.904 8.582 1.00 39.50 45 PHE A N 1
ATOM 2708 C CA . PHE B 2 45 ? -13.541 7.706 9.738 1.00 31.50 45 PHE A CA 1
ATOM 2709 C C . PHE B 2 45 ? -14.379 8.978 9.742 1.00 34.86 45 PHE A C 1
ATOM 2710 O O . PHE B 2 45 ? -14.182 9.858 8.901 1.00 40.95 45 PHE A O 1
ATOM 2727 N N . THR B 2 46 ? -15.301 9.099 10.694 1.00 32.92 46 THR A N 1
ATOM 2728 C CA . THR B 2 46 ? -16.286 10.176 10.656 1.00 38.14 46 THR A CA 1
ATOM 2729 C C . THR B 2 46 ? -16.318 11.025 11.916 1.00 29.93 46 THR A C 1
ATOM 2730 O O . THR B 2 46 ? -17.129 11.956 11.995 1.00 33.94 46 THR A O 1
ATOM 2741 N N . ALA B 2 47 ? -15.499 10.713 12.912 1.00 28.28 47 ALA A N 1
ATOM 2742 C CA . ALA B 2 47 ? -15.455 11.523 14.125 1.00 28.36 47 ALA A CA 1
ATOM 2743 C C . ALA B 2 47 ? -14.126 11.329 14.849 1.00 28.70 47 ALA A C 1
ATOM 2744 O O . ALA B 2 47 ? -13.543 10.246 1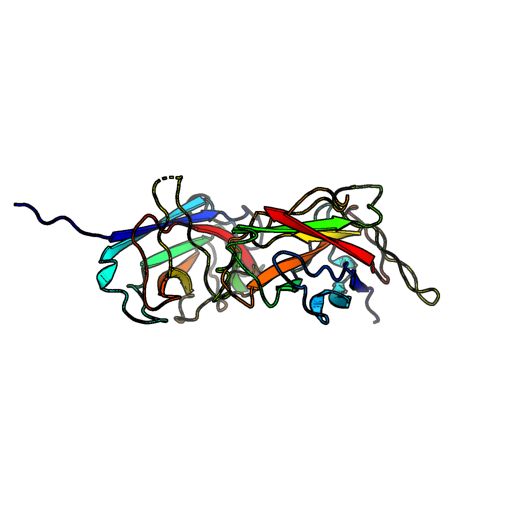4.830 1.00 28.35 47 ALA A O 1
ATOM 2751 N N . ILE B 2 48 ? -13.671 12.388 15.518 1.00 27.60 48 ILE A N 1
ATOM 2752 C CA . ILE B 2 48 ? -12.560 12.263 16.447 1.00 23.91 48 ILE A CA 1
ATOM 2753 C C . ILE B 2 48 ? -12.821 11.104 17.386 1.00 26.23 48 ILE A C 1
ATOM 2754 O O . ILE B 2 48 ? -13.914 10.988 17.951 1.00 28.36 48 ILE A O 1
ATOM 2770 N N . GLY B 2 49 ? -11.806 10.234 17.554 1.00 22.79 49 GLY A N 1
ATOM 2771 C CA . GLY B 2 49 ? -11.914 9.088 18.431 1.00 30.36 49 GLY A CA 1
ATOM 2772 C C . GLY B 2 49 ? -12.394 7.799 17.773 1.00 29.73 49 GLY A C 1
ATOM 2773 O O . GLY B 2 49 ? -12.430 6.758 18.440 1.00 27.16 49 GLY A O 1
ATOM 2777 N N . ASP B 2 50 ? -12.809 7.836 16.511 1.00 26.07 50 ASP A N 1
ATOM 2778 C CA . ASP B 2 50 ? -13.154 6.595 15.828 1.00 28.27 50 ASP A CA 1
ATOM 2779 C C . ASP B 2 50 ? -11.916 5.702 15.811 1.00 27.72 50 ASP A C 1
ATOM 2780 O O . ASP B 2 50 ? -10.791 6.188 15.629 1.00 27.82 50 ASP A O 1
ATOM 2789 N N . THR B 2 51 ? -12.123 4.386 15.998 1.00 25.42 51 THR A N 1
ATOM 2790 C CA . THR B 2 51 ? -11.025 3.441 16.133 1.00 24.90 51 THR A CA 1
ATOM 2791 C C . THR B 2 51 ? -11.248 2.224 15.236 1.00 30.99 51 THR A C 1
ATOM 2792 O O . THR B 2 51 ? -12.378 1.758 15.054 1.00 31.68 51 THR A O 1
ATOM 2803 N N . THR B 2 52 ? -10.145 1.696 14.720 1.00 28.60 52 THR A N 1
ATOM 2804 C CA . THR B 2 52 ? -10.133 0.513 13.878 1.00 33.87 52 THR A CA 1
ATOM 2805 C C . THR B 2 52 ? -9.924 -0.751 14.720 1.00 34.07 52 THR A C 1
ATOM 2806 O O . THR B 2 52 ? -9.625 -0.706 15.911 1.00 31.36 52 THR A O 1
ATOM 2817 N N . ALA B 2 53 ? -10.068 -1.901 14.071 1.00 35.43 53 ALA A N 1
ATOM 2818 C CA . ALA B 2 53 ? -9.986 -3.162 14.795 1.00 36.73 53 ALA A CA 1
ATOM 2819 C C . ALA B 2 53 ? -8.627 -3.335 15.450 1.00 34.12 53 ALA A C 1
ATOM 2820 O O . ALA B 2 53 ? -7.597 -2.969 14.884 1.00 32.76 53 ALA A O 1
ATOM 2827 N N . GLN B 2 54 ? -8.613 -3.939 16.636 1.00 40.45 54 GLN A N 1
ATOM 2828 C CA . GLN B 2 54 ? -7.338 -4.213 17.292 1.00 41.67 54 GLN A CA 1
ATOM 2829 C C . GLN B 2 54 ? -6.576 -5.312 16.561 1.00 31.84 54 GLN A C 1
ATOM 2830 O O . GLN B 2 54 ? -7.109 -6.428 16.351 1.00 41.67 54 GLN A O 1
ATOM 2844 N N . VAL B 2 55 ? -5.319 -5.029 16.224 1.00 30.80 55 VAL A N 1
ATOM 2845 C CA . VAL B 2 55 ? -4.443 -5.992 15.550 1.00 38.54 55 VAL A CA 1
ATOM 2846 C C . VAL B 2 55 ? -3.448 -6.532 16.577 1.00 36.31 55 VAL A C 1
ATOM 2847 O O . VAL B 2 55 ? -2.652 -5.749 17.122 1.00 36.55 55 VAL A O 1
ATOM 2860 N N . PRO B 2 56 ? -3.416 -7.831 16.838 1.00 39.02 56 PRO A N 1
ATOM 2861 C CA . PRO B 2 56 ? -2.506 -8.343 17.863 1.00 43.10 56 PRO A CA 1
ATOM 2862 C C . PRO B 2 56 ? -1.066 -8.419 17.385 1.00 40.85 56 PRO A C 1
ATOM 2863 O O . PRO B 2 56 ? -0.783 -8.623 16.202 1.00 37.23 56 PRO A O 1
ATOM 2874 N N . PHE B 2 57 ? -0.154 -8.223 18.335 1.00 36.97 57 PHE A N 1
ATOM 2875 C CA . PHE B 2 57 ? 1.255 -8.522 18.133 1.00 39.91 57 PHE A CA 1
ATOM 2876 C C . PHE B 2 57 ? 1.852 -8.930 19.468 1.00 43.47 57 PHE A C 1
ATOM 2877 O O . PHE B 2 57 ? 1.251 -8.729 20.523 1.00 44.63 57 PHE A O 1
ATOM 2894 N N . SER B 2 58 ? 3.025 -9.555 19.410 1.00 40.53 58 SER A N 1
ATOM 2895 C CA . SER B 2 58 ? 3.636 -10.108 20.605 1.00 40.70 58 SER A CA 1
ATOM 2896 C C . SER B 2 58 ? 5.097 -9.709 20.697 1.00 41.55 58 SER A C 1
ATOM 2897 O O . SER B 2 58 ? 5.755 -9.406 19.695 1.00 38.19 58 SER A O 1
ATOM 2905 N N . ILE B 2 59 ? 5.580 -9.727 21.937 1.00 42.87 59 ILE A N 1
ATOM 2906 C CA . ILE B 2 59 ? 6.999 -9.685 22.259 1.00 46.85 59 ILE A CA 1
ATOM 2907 C C . ILE B 2 59 ? 7.335 -10.972 23.001 1.00 43.57 59 ILE A C 1
ATOM 2908 O O . ILE B 2 59 ? 6.788 -11.222 24.081 1.00 45.15 59 ILE A O 1
ATOM 2924 N N . VAL B 2 60 ? 8.223 -11.802 22.416 1.00 46.41 60 VAL A N 1
ATOM 2925 C CA . VAL B 2 60 ? 8.604 -13.090 22.996 1.00 50.59 60 VAL A CA 1
ATOM 2926 C C . VAL B 2 60 ? 9.965 -12.955 23.672 1.00 52.97 60 VAL A C 1
ATOM 2927 O O . VAL B 2 60 ? 10.939 -12.514 23.049 1.00 55.68 60 VAL A O 1
ATOM 2940 N N . LEU B 2 61 ? 10.035 -13.374 24.937 1.00 54.45 61 LEU A N 1
ATOM 2941 C CA . LEU B 2 61 ? 11.245 -13.323 25.749 1.00 54.64 61 LEU A CA 1
ATOM 2942 C C . LEU B 2 61 ? 11.801 -14.733 25.946 1.00 54.56 61 LEU A C 1
ATOM 2943 O O . LEU B 2 61 ? 11.062 -15.653 26.315 1.00 57.85 61 LEU A O 1
ATOM 2959 N N . ASN B 2 62 ? 13.102 -14.894 25.723 1.00 53.08 62 ASN A N 1
ATOM 2960 C CA . ASN B 2 62 ? 13.765 -16.184 25.865 1.00 52.57 62 ASN A CA 1
ATOM 2961 C C . ASN B 2 62 ? 14.639 -16.206 27.114 1.00 54.19 62 ASN A C 1
ATOM 2962 O O . ASN B 2 62 ? 15.074 -15.167 27.628 1.00 55.02 62 ASN A O 1
ATOM 2973 N N . ASP B 2 63 ? 14.901 -17.422 27.585 1.00 59.24 63 ASP A N 1
ATOM 2974 C CA . ASP B 2 63 ? 15.882 -17.661 28.641 1.00 61.62 63 ASP A CA 1
ATOM 2975 C C . ASP B 2 63 ? 15.498 -16.892 29.906 1.00 57.18 63 ASP A C 1
ATOM 2976 O O . ASP B 2 63 ? 16.347 -16.363 30.627 1.00 55.54 63 ASP A O 1
ATOM 2985 N N . CYS B 2 64 ? 14.200 -16.800 30.168 1.00 56.64 64 CYS A N 1
ATOM 2986 C CA . CYS B 2 64 ? 13.751 -16.060 31.336 1.00 60.79 64 CYS A CA 1
ATOM 2987 C C . CYS B 2 64 ? 14.051 -16.843 32.607 1.00 64.48 64 CYS A C 1
ATOM 2988 O O . CYS B 2 64 ? 13.870 -18.064 32.666 1.00 66.01 64 CYS A O 1
ATOM 2995 N N . ASP B 2 65 ? 14.497 -16.125 33.633 1.00 64.06 65 ASP A N 1
ATOM 2996 C CA . ASP B 2 65 ? 14.768 -16.704 34.946 1.00 63.06 65 ASP A CA 1
ATOM 2997 C C . ASP B 2 65 ? 13.991 -15.923 35.998 1.00 61.90 65 ASP A C 1
ATOM 2998 O O . ASP B 2 65 ? 14.456 -14.862 36.449 1.00 64.47 65 ASP A O 1
ATOM 3007 N N . PRO B 2 66 ? 12.819 -16.415 36.433 1.00 62.14 66 PRO A N 1
ATOM 3008 C CA . PRO B 2 66 ? 12.057 -15.700 37.468 1.00 57.27 66 PRO A CA 1
ATOM 3009 C C . PRO B 2 66 ? 12.854 -15.404 38.731 1.00 66.08 66 PRO A C 1
ATOM 3010 O O . PRO B 2 66 ? 12.463 -14.533 39.515 1.00 72.67 66 PRO A O 1
ATOM 3021 N N . LYS B 2 67 ? 13.964 -16.121 38.953 1.00 69.36 67 LYS A N 1
ATOM 3022 C CA . LYS B 2 67 ? 14.793 -15.851 40.127 1.00 69.83 67 LYS A CA 1
ATOM 3023 C C . LYS B 2 67 ? 15.428 -14.467 40.060 1.00 72.39 67 LYS A C 1
ATOM 3024 O O . LYS B 2 67 ? 15.642 -13.830 41.100 1.00 72.73 67 LYS A O 1
ATOM 3028 N N . VAL B 2 68 ? 15.752 -13.999 38.853 1.00 71.13 68 VAL A N 1
ATOM 3029 C CA . VAL B 2 68 ? 16.297 -12.656 38.667 1.00 62.55 68 VAL A CA 1
ATOM 3030 C C . VAL B 2 68 ? 15.192 -11.600 38.744 1.00 60.29 68 VAL A C 1
ATOM 3031 O O . VAL B 2 68 ? 15.360 -10.545 39.364 1.00 64.87 68 VAL A O 1
ATOM 3044 N N . ALA B 2 69 ? 14.064 -11.840 38.080 1.00 60.57 69 ALA A N 1
ATOM 3045 C CA . ALA B 2 69 ? 12.961 -10.890 38.100 1.00 52.91 69 ALA A CA 1
ATOM 3046 C C . ALA B 2 69 ? 11.643 -11.636 37.949 1.00 59.73 69 ALA A C 1
ATOM 3047 O O . ALA B 2 69 ? 11.507 -12.488 37.067 1.00 57.26 69 ALA A O 1
ATOM 3054 N N . ALA B 2 70 ? 10.677 -11.315 38.815 1.00 58.59 70 ALA A N 1
ATOM 3055 C CA . ALA B 2 70 ? 9.384 -11.990 38.765 1.00 54.15 70 ALA A CA 1
ATOM 3056 C C . ALA B 2 70 ? 8.544 -11.538 37.574 1.00 55.23 70 ALA A C 1
ATOM 3057 O O . ALA B 2 70 ? 7.729 -12.323 37.064 1.00 50.62 70 ALA A O 1
ATOM 3064 N N . THR B 2 71 ? 8.718 -10.294 37.113 1.00 56.80 71 THR A N 1
ATOM 3065 C CA . THR B 2 71 ? 7.817 -9.732 36.117 1.00 55.52 71 THR A CA 1
ATOM 3066 C C . THR B 2 71 ? 8.569 -8.952 35.048 1.00 52.84 71 THR A C 1
ATOM 3067 O O . THR B 2 71 ? 9.683 -8.459 35.256 1.00 46.75 71 THR A O 1
ATOM 3078 N N . ALA B 2 72 ? 7.901 -8.826 33.905 1.00 48.64 72 ALA A N 1
ATOM 3079 C CA . ALA B 2 72 ? 8.345 -8.011 32.795 1.00 51.11 72 ALA A CA 1
ATOM 3080 C C . ALA B 2 72 ? 7.230 -7.036 32.426 1.00 48.84 72 ALA A C 1
ATOM 3081 O O . ALA B 2 72 ? 6.040 -7.346 32.556 1.00 45.72 72 ALA A O 1
ATOM 3088 N N . ALA B 2 73 ? 7.633 -5.853 31.966 1.00 45.77 73 ALA A N 1
ATOM 3089 C CA . ALA B 2 73 ? 6.722 -4.869 31.396 1.00 38.79 73 ALA A CA 1
ATOM 3090 C C . ALA B 2 73 ? 7.445 -4.192 30.238 1.00 37.49 73 ALA A C 1
ATOM 3091 O O . ALA B 2 73 ? 8.662 -4.312 30.093 1.00 41.61 73 ALA A O 1
ATOM 3098 N N . VAL B 2 74 ? 6.691 -3.462 29.418 1.00 40.69 74 VAL A N 1
ATOM 3099 C CA . VAL B 2 74 ? 7.201 -2.883 28.183 1.00 38.62 74 VAL A CA 1
ATOM 3100 C C . VAL B 2 74 ? 6.671 -1.455 28.047 1.00 40.68 74 VAL A C 1
ATOM 3101 O O . VAL B 2 74 ? 5.481 -1.200 28.269 1.00 38.88 74 VAL A O 1
ATOM 3114 N N . ALA B 2 75 ? 7.548 -0.541 27.636 1.00 35.96 75 ALA A N 1
ATOM 3115 C CA . ALA B 2 75 ? 7.173 0.811 27.249 1.00 35.83 75 ALA A CA 1
ATOM 3116 C C . ALA B 2 75 ? 7.506 1.014 25.776 1.00 32.25 75 ALA A C 1
ATOM 3117 O O . ALA B 2 75 ? 8.276 0.259 25.189 1.00 35.51 75 ALA A O 1
ATOM 3124 N N . PHE B 2 76 ? 6.883 2.019 25.163 1.00 30.26 76 PHE A N 1
ATOM 3125 C CA . PHE B 2 76 ? 7.034 2.249 23.737 1.00 30.07 76 PHE A CA 1
ATOM 3126 C C . PHE B 2 76 ? 7.394 3.701 23.519 1.00 27.55 76 PHE A C 1
ATOM 3127 O O . PHE B 2 76 ? 6.867 4.581 24.200 1.00 31.12 76 PHE A O 1
ATOM 3144 N N . SER B 2 77 ? 8.299 3.947 22.571 1.00 29.98 77 SER A N 1
ATOM 3145 C CA . SER B 2 77 ? 8.788 5.285 22.268 1.00 31.80 77 SER A CA 1
ATOM 3146 C C . SER B 2 77 ? 8.706 5.543 20.769 1.00 23.93 77 SER A C 1
ATOM 3147 O O . SER B 2 77 ? 9.294 4.790 19.979 1.00 31.69 77 SER A O 1
ATOM 3155 N N . GLY B 2 78 ? 8.070 6.647 20.380 1.00 28.01 78 GLY A N 1
ATOM 3156 C CA . GLY B 2 78 ? 8.063 7.101 19.000 1.00 30.19 78 GLY A CA 1
ATOM 3157 C C . GLY B 2 78 ? 7.656 8.560 18.951 1.00 27.01 78 GLY A C 1
ATOM 3158 O O . GLY B 2 78 ? 7.508 9.209 19.986 1.00 33.37 78 GLY A O 1
ATOM 3162 N N . GLN B 2 79 ? 7.545 9.084 17.722 1.00 22.95 79 GLN A N 1
ATOM 3163 C CA . GLN B 2 79 ? 7.104 10.459 17.495 1.00 28.07 79 GLN A CA 1
ATOM 3164 C C . GLN B 2 79 ? 5.603 10.563 17.784 1.00 20.75 79 GLN A C 1
ATOM 3165 O O . GLN B 2 79 ? 4.785 9.870 17.164 1.00 24.75 79 GLN A O 1
ATOM 3179 N N . ALA B 2 80 ? 5.238 11.454 18.705 1.00 21.69 80 ALA A N 1
ATOM 3180 C CA . ALA B 2 80 ? 3.852 11.600 19.087 1.00 25.60 80 ALA A CA 1
ATOM 3181 C C . ALA B 2 80 ? 3.094 12.450 18.068 1.00 23.62 80 ALA A C 1
ATOM 3182 O O . ALA B 2 80 ? 3.619 13.425 17.507 1.00 25.41 80 ALA A O 1
ATOM 3189 N N . ASP B 2 81 ? 1.830 12.086 17.855 1.00 21.71 81 ASP A N 1
ATOM 3190 C CA . ASP B 2 81 ? 0.923 12.937 17.104 1.00 23.40 81 ASP A CA 1
ATOM 3191 C C . ASP B 2 81 ? 0.848 14.304 17.769 1.00 21.93 81 ASP A C 1
ATOM 3192 O O . ASP B 2 81 ? 0.810 14.418 18.991 1.00 26.29 81 ASP A O 1
ATOM 3201 N N . ASN B 2 82 ? 0.856 15.358 16.968 1.00 24.17 82 ASN A N 1
ATOM 3202 C CA . ASN B 2 82 ? 1.024 16.660 17.618 1.00 20.36 82 ASN A CA 1
ATOM 3203 C C . ASN B 2 82 ? -0.234 17.110 18.348 1.00 21.84 82 ASN A C 1
ATOM 3204 O O . ASN B 2 82 ? -0.172 18.055 19.158 1.00 25.55 82 ASN A O 1
ATOM 3215 N N . THR B 2 83 ? -1.385 16.558 17.965 1.00 22.59 83 THR A N 1
ATOM 3216 C CA . THR B 2 83 ? -2.677 16.901 18.561 1.00 24.96 83 THR A CA 1
ATOM 3217 C C . THR B 2 83 ? -3.018 16.013 19.759 1.00 22.80 83 THR A C 1
ATOM 3218 O O . THR B 2 83 ? -3.373 16.511 20.841 1.00 26.53 83 THR A O 1
ATOM 3229 N N . ASN B 2 84 ? -2.836 14.704 19.611 1.00 22.34 84 ASN A N 1
ATOM 3230 C CA . ASN B 2 84 ? -3.145 13.746 20.670 1.00 23.05 84 ASN A CA 1
ATOM 3231 C C . ASN B 2 84 ? -1.844 12.994 20.949 1.00 21.27 84 ASN A C 1
ATOM 3232 O O . ASN B 2 84 ? -1.526 11.995 20.285 1.00 22.84 84 ASN A O 1
ATOM 3243 N N . THR B 2 85 ? -1.111 13.452 21.951 1.00 21.51 85 THR A N 1
ATOM 3244 C CA . THR B 2 85 ? 0.232 12.929 22.180 1.00 22.71 85 THR A CA 1
ATOM 3245 C C . THR B 2 85 ? 0.220 11.545 22.803 1.00 22.09 85 THR A C 1
ATOM 3246 O O . THR B 2 85 ? 1.288 10.973 22.995 1.00 25.22 85 THR A O 1
ATOM 3257 N N . ASN B 2 86 ? -0.970 10.978 23.063 1.00 24.12 86 ASN A N 1
ATOM 3258 C CA . ASN B 2 86 ? -1.088 9.577 23.454 1.00 27.14 86 ASN A CA 1
ATOM 3259 C C . ASN B 2 86 ? -1.145 8.629 22.269 1.00 23.93 86 ASN A C 1
ATOM 3260 O O . ASN B 2 86 ? -1.372 7.412 22.465 1.00 24.87 86 ASN A O 1
ATOM 3271 N N . LEU B 2 87 ? -0.987 9.159 21.062 1.00 23.25 87 LEU A N 1
ATOM 3272 C CA . LEU B 2 87 ? -0.932 8.373 19.835 1.00 22.60 87 LEU A CA 1
ATOM 3273 C C . LEU B 2 87 ? 0.405 8.624 19.166 1.00 23.68 87 LEU A C 1
ATOM 3274 O O . LEU B 2 87 ? 0.977 9.695 19.316 1.00 22.40 87 LEU A O 1
ATOM 3290 N N . LEU B 2 88 ? 0.871 7.633 18.416 1.00 24.13 88 LEU A N 1
ATOM 3291 C CA . LEU B 2 88 ? 1.996 7.815 17.501 1.00 24.75 88 LEU A CA 1
ATOM 3292 C C . LEU B 2 88 ? 1.559 8.542 16.247 1.00 21.11 88 LEU A C 1
ATOM 3293 O O . LEU B 2 88 ? 0.479 8.280 15.700 1.00 23.54 88 LEU A O 1
ATOM 3309 N N . ALA B 2 89 ? 2.403 9.453 15.787 1.00 24.48 89 ALA A N 1
ATOM 3310 C CA . ALA B 2 89 ? 2.203 10.080 14.489 1.00 25.62 89 ALA A CA 1
ATOM 3311 C C . ALA B 2 89 ? 2.405 9.069 13.371 1.00 24.79 89 ALA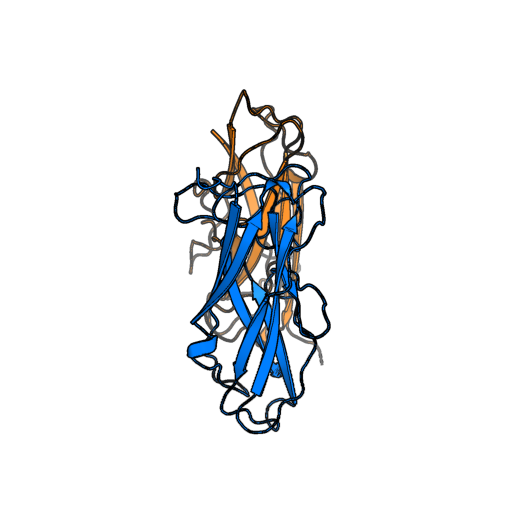 A C 1
ATOM 3312 O O . ALA B 2 89 ? 3.243 8.179 13.478 1.00 27.57 89 ALA A O 1
ATOM 3319 N N . VAL B 2 90 ? 1.680 9.254 12.267 1.00 28.08 90 VAL A N 1
ATOM 3320 C CA . V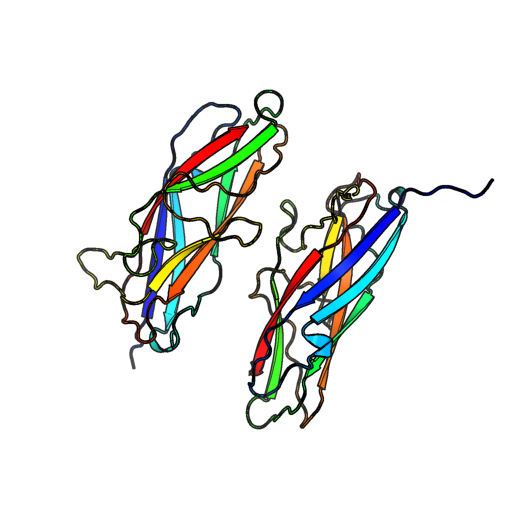AL B 2 90 ? 1.827 8.369 11.126 1.00 26.41 90 VAL A CA 1
ATOM 3321 C C . VAL B 2 90 ? 2.643 9.062 10.036 1.00 30.42 90 VAL A C 1
ATOM 3322 O O . VAL B 2 90 ? 2.765 10.294 9.967 1.00 31.65 90 VAL A O 1
ATOM 3335 N N . SER B 2 91 ? 3.225 8.245 9.168 1.00 33.77 91 SER A N 1
ATOM 3336 C CA . SER B 2 91 ? 4.125 8.709 8.119 1.00 35.96 91 SER A CA 1
ATOM 3337 C C . SER B 2 91 ? 4.012 7.767 6.933 1.00 37.35 91 SER A C 1
ATOM 3338 O O . SER B 2 91 ? 3.420 6.688 7.022 1.00 35.38 91 SER A O 1
ATOM 3346 N N . SER B 2 92 ? 4.618 8.179 5.827 1.00 39.91 92 SER A N 1
ATOM 3347 C CA . SER B 2 92 ? 4.651 7.359 4.631 1.00 45.03 92 SER A CA 1
ATOM 3348 C C . SER B 2 92 ? 6.075 7.328 4.095 1.00 49.70 92 SER A C 1
ATOM 3349 O O . SER B 2 92 ? 6.933 8.125 4.489 1.00 50.17 92 SER A O 1
ATOM 3357 N N . ALA B 2 93 ? 6.321 6.374 3.201 1.00 57.20 93 ALA A N 1
ATOM 3358 C CA . ALA B 2 93 ? 7.571 6.319 2.448 1.00 61.51 93 ALA A CA 1
ATOM 3359 C C . ALA B 2 93 ? 7.495 7.227 1.217 1.00 70.45 93 ALA A C 1
ATOM 3360 O O . ALA B 2 93 ? 7.587 6.785 0.072 1.00 77.22 93 ALA A O 1
ATOM 3367 N N . ASP B 2 94 ? 7.318 8.521 1.473 1.00 68.40 94 ASP A N 1
ATOM 3368 C CA . ASP B 2 94 ? 7.185 9.499 0.393 1.00 73.05 94 ASP A CA 1
ATOM 3369 C C . ASP B 2 94 ? 8.338 9.384 -0.600 1.00 65.41 94 ASP A C 1
ATOM 3370 O O . ASP B 2 94 ? 8.316 8.534 -1.490 1.00 67.88 94 ASP A O 1
ATOM 3379 N N . SER B 2 96 ? 4.958 8.727 -2.017 1.00 68.86 96 SER A N 1
ATOM 3380 C CA . SER B 2 96 ? 3.598 8.345 -1.645 1.00 68.17 96 SER A CA 1
ATOM 3381 C C . SER B 2 96 ? 2.979 9.349 -0.670 1.00 58.98 96 SER A C 1
ATOM 3382 O O . SER B 2 96 ? 3.680 10.000 0.104 1.00 55.34 96 SER A O 1
ATOM 3390 N N . THR B 2 97 ? 1.654 9.450 -0.698 1.00 53.37 97 THR A N 1
ATOM 3391 C CA . THR B 2 97 ? 0.951 10.399 0.149 1.00 47.16 97 THR A CA 1
ATOM 3392 C C . THR B 2 97 ? 0.734 9.832 1.545 1.00 44.22 97 THR A C 1
ATOM 3393 O O . THR B 2 97 ? 0.455 8.642 1.717 1.00 36.62 97 THR A O 1
ATOM 3404 N N . THR B 2 98 ? 0.825 10.708 2.539 1.00 33.63 98 THR A N 1
ATOM 3405 C CA . THR B 2 98 ? 0.600 10.339 3.928 1.00 38.19 98 THR A CA 1
ATOM 3406 C C . THR B 2 98 ? -0.850 10.602 4.305 1.00 35.29 98 THR A C 1
ATOM 3407 O O . THR B 2 98 ? -1.422 11.635 3.956 1.00 38.18 98 THR A O 1
ATOM 3418 N N . ALA B 2 99 ? -1.457 9.651 4.998 1.00 29.50 99 ALA A N 1
ATOM 3419 C CA . ALA B 2 99 ? -2.784 9.902 5.538 1.00 30.50 99 ALA A CA 1
ATOM 3420 C C . ALA B 2 99 ? -2.708 10.985 6.614 1.00 28.90 99 ALA A C 1
ATOM 3421 O O . ALA B 2 99 ? -1.700 11.131 7.291 1.00 30.98 99 ALA A O 1
ATOM 3428 N N . THR B 2 100 ? -3.786 11.753 6.764 1.00 30.54 100 THR A N 1
ATOM 3429 C CA . THR B 2 100 ? -3.879 12.733 7.839 1.00 30.55 100 THR A CA 1
ATOM 3430 C C . THR B 2 100 ? -5.164 12.521 8.626 1.00 25.94 100 THR A C 1
ATOM 3431 O O . THR B 2 100 ? -6.154 12.000 8.113 1.00 28.22 100 THR A O 1
ATOM 3442 N N . GLY B 2 101 ? -5.143 12.952 9.876 1.00 35.28 101 GLY A N 1
ATOM 3443 C CA . GLY B 2 101 ? -6.304 12.842 10.732 1.00 26.44 101 GLY A CA 1
ATOM 3444 C C . GLY B 2 101 ? -6.398 11.554 11.503 1.00 27.58 101 GLY A C 1
ATOM 3445 O O . GLY B 2 101 ? -7.435 11.306 12.135 1.00 27.28 101 GLY A O 1
ATOM 3449 N N . VAL B 2 102 ? -5.357 10.723 11.478 1.00 24.64 102 VAL A N 1
ATOM 3450 C CA . VAL B 2 102 ? -5.326 9.500 12.266 1.00 24.42 102 VAL A CA 1
ATOM 3451 C C . VAL B 2 102 ? -3.976 9.419 12.949 1.00 27.18 102 VAL A C 1
ATOM 3452 O O . VAL B 2 102 ? -2.967 9.928 12.440 1.00 27.70 102 VAL A O 1
ATOM 3465 N N . GLY B 2 103 ? -3.979 8.780 14.123 1.00 21.68 103 GLY A N 1
ATOM 3466 C CA . GLY B 2 103 ? -2.762 8.329 14.762 1.00 25.38 103 GLY A CA 1
ATOM 3467 C C . GLY B 2 103 ? -2.886 6.863 15.133 1.00 18.73 103 GLY A C 1
ATOM 3468 O O . GLY B 2 103 ? -3.960 6.247 14.975 1.00 23.88 103 GLY A O 1
ATOM 3472 N N . ILE B 2 104 ? -1.768 6.294 15.616 1.00 23.31 104 ILE A N 1
ATOM 3473 C CA . ILE B 2 104 ? -1.707 4.882 15.988 1.00 29.12 104 ILE A CA 1
ATOM 3474 C C . ILE B 2 104 ? -1.643 4.742 17.508 1.00 22.17 104 ILE A C 1
ATOM 3475 O O . ILE B 2 104 ? -0.817 5.372 18.186 1.00 25.50 104 ILE A O 1
ATOM 3491 N N . GLU B 2 105 ? -2.494 3.856 18.025 1.00 20.01 105 GLU A N 1
ATOM 3492 C CA . GLU B 2 105 ? -2.611 3.561 19.436 1.00 26.62 105 GLU A CA 1
ATOM 3493 C C . GLU B 2 105 ? -2.058 2.168 19.709 1.00 26.02 105 GLU A C 1
ATOM 3494 O O . GLU B 2 105 ? -2.258 1.246 18.912 1.00 28.19 105 GLU A O 1
ATOM 3506 N N . ILE B 2 106 ? -1.334 2.032 20.812 1.00 24.99 106 ILE A N 1
ATOM 3507 C CA . ILE B 2 106 ? -0.821 0.739 21.278 1.00 31.39 106 ILE A CA 1
ATOM 3508 C C . ILE B 2 106 ? -1.482 0.439 22.611 1.00 32.29 106 ILE A C 1
ATOM 3509 O O . ILE B 2 106 ? -1.568 1.325 23.469 1.00 31.09 106 ILE A O 1
ATOM 3525 N N . LEU B 2 107 ? -1.954 -0.807 22.780 1.00 30.95 107 LEU A N 1
ATOM 3526 C CA . LEU B 2 107 ? -2.655 -1.210 23.991 1.00 30.23 107 LEU A CA 1
ATOM 3527 C C . LEU B 2 107 ? -2.023 -2.471 24.556 1.00 29.63 107 LEU A C 1
ATOM 3528 O O . LEU B 2 107 ? -1.575 -3.333 23.802 1.00 31.68 107 LEU A O 1
ATOM 3544 N N . ASP B 2 108 ? -1.988 -2.576 25.878 1.00 33.57 108 ASP A N 1
ATOM 3545 C CA . ASP B 2 108 ? -1.508 -3.801 26.505 1.00 35.47 108 ASP A CA 1
ATOM 3546 C C . ASP B 2 108 ? -2.670 -4.785 26.632 1.00 35.72 108 ASP A C 1
ATOM 3547 O O . ASP B 2 108 ? -3.801 -4.511 26.220 1.00 36.34 108 ASP A O 1
ATOM 3556 N N . ASN B 2 109 ? -2.392 -5.947 27.225 1.00 40.80 109 ASN A N 1
ATOM 3557 C CA . ASN B 2 109 ? -3.342 -7.049 27.225 1.00 39.51 109 ASN A CA 1
ATOM 3558 C C . ASN B 2 109 ? -4.549 -6.786 28.122 1.00 44.74 109 ASN A C 1
ATOM 3559 O O . ASN B 2 109 ? -5.470 -7.604 28.124 1.00 46.64 109 ASN A O 1
ATOM 3570 N N . THR B 2 110 ? -4.552 -5.704 28.909 1.00 47.29 110 THR A N 1
ATOM 3571 C CA . THR B 2 110 ? -5.734 -5.271 29.659 1.00 46.77 110 THR A CA 1
ATOM 3572 C C . THR B 2 110 ? -6.590 -4.281 28.876 1.00 40.68 110 THR A C 1
ATOM 3573 O O . THR B 2 110 ? -7.552 -3.724 29.429 1.00 42.28 110 THR A O 1
ATOM 3584 N N . SER B 2 111 ? -6.253 -4.043 27.612 1.00 45.17 111 SER A N 1
ATOM 3585 C CA . SER B 2 111 ? -6.945 -3.064 26.777 1.00 41.90 111 SER A CA 1
ATOM 3586 C C . SER B 2 111 ? -6.724 -1.636 27.278 1.00 37.45 111 SER A C 1
ATOM 3587 O O . SER B 2 111 ? -7.619 -0.801 27.212 1.00 39.11 111 SER A O 1
ATOM 3595 N N . SER B 2 112 ? -5.523 -1.356 27.787 1.00 34.39 112 SER A N 1
ATOM 3596 C CA . SER B 2 112 ? -5.164 -0.014 28.261 1.00 31.70 112 SER A CA 1
ATOM 3597 C C . SER B 2 112 ? -4.190 0.646 27.295 1.00 28.31 112 SER A C 1
ATOM 3598 O O . SER B 2 112 ? -3.103 0.091 27.047 1.00 30.58 112 SER A O 1
ATOM 3606 N N . PRO B 2 113 ? -4.509 1.824 26.753 1.00 33.39 113 PRO A N 1
ATOM 3607 C CA . PRO B 2 113 ? -3.552 2.506 25.880 1.00 31.43 113 PRO A CA 1
ATOM 3608 C C . PRO B 2 113 ? -2.284 2.901 26.618 1.00 29.62 113 PRO A C 1
ATOM 3609 O O . PRO B 2 113 ? -2.289 3.231 27.812 1.00 31.93 113 PRO A O 1
ATOM 3620 N N . LEU B 2 114 ? -1.186 2.854 25.873 1.00 29.19 114 LEU A N 1
ATOM 3621 C CA . LEU B 2 114 ? 0.148 3.168 26.371 1.00 31.94 114 LEU A CA 1
ATOM 3622 C C . LEU B 2 114 ? 0.650 4.419 25.671 1.00 31.52 114 LEU A C 1
ATOM 3623 O O . LEU B 2 114 ? 0.802 4.431 24.449 1.00 30.24 114 LEU A O 1
ATOM 3639 N N . LYS B 2 115 ? 0.923 5.450 26.448 1.00 29.62 115 LYS A N 1
ATOM 3640 C CA . LYS B 2 115 ? 1.493 6.673 25.895 1.00 28.58 115 LYS A CA 1
ATOM 3641 C C . LYS B 2 115 ? 2.864 6.347 25.305 1.00 27.70 115 LYS A C 1
ATOM 3642 O O . LYS B 2 115 ? 3.721 5.812 26.024 1.00 28.74 115 LYS A O 1
ATOM 3661 N N . PRO B 2 116 ? 3.123 6.662 24.003 1.00 25.24 116 PRO A N 1
ATOM 3662 C CA . PRO B 2 116 ? 4.389 6.296 23.356 1.00 25.69 116 PRO A CA 1
ATOM 3663 C C . PRO B 2 116 ? 5.547 7.238 23.706 1.00 30.51 116 PRO A C 1
ATOM 3664 O O . PRO B 2 116 ? 6.254 7.739 22.826 1.00 28.02 116 PRO A O 1
ATOM 3675 N N . ASP B 2 117 ? 5.738 7.492 25.005 1.00 30.08 117 ASP A N 1
ATOM 3676 C CA . ASP B 2 117 ? 6.772 8.415 25.462 1.00 32.08 117 ASP A CA 1
ATOM 3677 C C . ASP B 2 117 ? 7.984 7.700 26.051 1.00 34.33 117 ASP A C 1
ATOM 3678 O O . ASP B 2 117 ? 8.845 8.354 26.647 1.00 34.74 117 ASP A O 1
ATOM 3687 N N . GLY B 2 118 ? 8.079 6.387 25.886 1.00 33.90 118 GLY A N 1
ATOM 3688 C CA . GLY B 2 118 ? 9.240 5.651 26.366 1.00 34.47 118 GLY A CA 1
ATOM 3689 C C . GLY B 2 118 ? 9.307 5.440 27.861 1.00 31.50 118 GLY A C 1
ATOM 3690 O O . GLY B 2 118 ? 10.350 5.001 28.361 1.00 38.11 118 GLY A O 1
ATOM 3694 N N . ALA B 2 119 ? 8.254 5.778 28.601 1.00 31.47 119 ALA A N 1
ATOM 3695 C CA . ALA B 2 119 ? 8.285 5.629 30.054 1.00 38.35 119 ALA A CA 1
ATOM 3696 C C . ALA B 2 119 ? 6.932 5.253 30.652 1.00 39.70 119 ALA A C 1
ATOM 3697 O O . ALA B 2 119 ? 6.779 5.344 31.876 1.00 44.83 119 ALA A O 1
ATOM 3704 N N . THR B 2 120 ? 5.950 4.862 29.848 1.00 39.45 120 THR A N 1
ATOM 3705 C CA . THR B 2 120 ? 4.622 4.470 30.307 1.00 37.05 120 THR A CA 1
ATOM 3706 C C . THR B 2 120 ? 4.515 2.970 30.033 1.00 37.03 120 THR A C 1
ATOM 3707 O O . THR B 2 120 ? 4.295 2.557 28.893 1.00 37.15 120 THR A O 1
ATOM 3718 N N . PHE B 2 121 ? 4.698 2.162 31.075 1.00 39.57 121 PHE A N 1
ATOM 3719 C CA . PHE B 2 121 ? 4.902 0.726 30.921 1.00 35.60 121 PHE A CA 1
ATOM 3720 C C . PHE B 2 121 ? 3.590 -0.039 31.002 1.00 34.88 121 PHE A C 1
ATOM 3721 O O . PHE B 2 121 ? 2.637 0.376 31.674 1.00 36.30 121 PHE A O 1
ATOM 3738 N N . SER B 2 122 ? 3.541 -1.150 30.264 1.00 38.30 122 SER A N 1
ATOM 3739 C CA . SER B 2 122 ? 2.392 -2.033 30.279 1.00 35.42 122 SER A CA 1
ATOM 3740 C C . SER B 2 122 ? 2.193 -2.616 31.676 1.00 39.27 122 SER A C 1
ATOM 3741 O O . SER B 2 122 ? 3.038 -2.492 32.561 1.00 41.47 122 SER A O 1
ATOM 3749 N N . ALA B 2 123 ? 1.027 -3.216 31.877 1.00 41.07 123 ALA A N 1
ATOM 3750 C CA . ALA B 2 123 ? 0.777 -3.978 33.095 1.00 47.24 123 ALA A CA 1
ATOM 3751 C C . ALA B 2 123 ? 1.807 -5.095 33.233 1.00 47.96 123 ALA A C 1
ATOM 3752 O O . ALA B 2 123 ? 2.178 -5.744 32.252 1.00 44.20 123 ALA A O 1
ATOM 3759 N N . LYS B 2 124 ? 2.285 -5.299 34.458 1.00 46.11 124 LYS A N 1
ATOM 3760 C CA . LYS B 2 124 ? 3.283 -6.328 34.728 1.00 53.66 124 LYS A CA 1
ATOM 3761 C C . LYS B 2 124 ? 2.740 -7.729 34.460 1.00 51.47 124 LYS A C 1
ATOM 3762 O O . LYS B 2 124 ? 1.598 -8.053 34.810 1.00 50.39 124 LYS A O 1
ATOM 3781 N N . GLN B 2 125 ? 3.580 -8.571 33.849 1.00 43.51 125 GLN A N 1
ATOM 3782 C CA . GLN B 2 125 ? 3.235 -9.962 33.567 1.00 43.47 125 GLN A CA 1
ATOM 3783 C C . GLN B 2 125 ? 4.190 -10.881 34.305 1.00 47.22 125 GLN A C 1
ATOM 3784 O O . GLN B 2 125 ? 5.402 -10.649 34.326 1.00 45.83 125 GLN A O 1
ATOM 3798 N N . ALA B 2 126 ? 3.630 -11.909 34.927 1.00 51.58 126 ALA A N 1
ATOM 3799 C CA . ALA B 2 126 ? 4.441 -12.879 35.653 1.00 48.24 126 ALA A CA 1
ATOM 3800 C C . ALA B 2 126 ? 5.199 -13.782 34.685 1.00 53.72 126 ALA A C 1
ATOM 3801 O O . ALA B 2 126 ? 4.654 -14.247 33.677 1.00 57.06 126 ALA A O 1
ATOM 3808 N N . LEU B 2 127 ? 6.479 -13.995 34.980 1.00 57.60 127 LEU A N 1
ATOM 3809 C CA . LEU B 2 127 ? 7.368 -14.779 34.136 1.00 58.76 127 LEU A CA 1
ATOM 3810 C C . LEU B 2 127 ? 7.521 -16.200 34.660 1.00 58.62 127 LEU A C 1
ATOM 3811 O O . LEU B 2 127 ? 7.628 -16.421 35.867 1.00 57.80 127 LEU A O 1
ATOM 3827 N N . VAL B 2 128 ? 7.574 -17.146 33.735 1.00 56.13 128 VAL A N 1
ATOM 3828 C CA . VAL B 2 128 ? 7.947 -18.519 34.036 1.00 60.91 128 VAL A CA 1
ATOM 3829 C C . VAL B 2 128 ? 9.311 -18.773 33.416 1.00 60.81 128 VAL A C 1
ATOM 3830 O O . VAL B 2 128 ? 9.750 -18.071 32.500 1.00 60.19 128 VAL A O 1
ATOM 3843 N N . GLU B 2 129 ? 9.982 -19.812 33.914 1.00 65.64 129 GLU A N 1
ATOM 3844 C CA . GLU B 2 129 ? 11.289 -20.173 33.382 1.00 68.08 129 GLU A CA 1
ATOM 3845 C C . GLU B 2 129 ? 11.201 -20.425 31.880 1.00 67.59 129 GLU A C 1
ATOM 3846 O O . GLU B 2 129 ? 10.291 -21.107 31.401 1.00 63.30 129 GLU A O 1
ATOM 3858 N N . GLY B 2 130 ? 12.136 -19.841 31.133 1.00 65.86 130 GLY A N 1
ATOM 3859 C CA . GLY B 2 130 ? 12.201 -20.053 29.696 1.00 63.18 130 GLY A CA 1
ATOM 3860 C C . GLY B 2 130 ? 11.442 -19.034 28.860 1.00 57.37 130 GLY A C 1
ATOM 3861 O O . GLY B 2 130 ? 11.526 -17.834 29.114 1.00 56.37 130 GLY A O 1
ATOM 3865 N N . THR B 2 131 ? 10.723 -19.506 27.846 1.00 52.34 131 THR A N 1
ATOM 3866 C CA . THR B 2 131 ? 10.092 -18.633 26.854 1.00 56.47 131 THR A CA 1
ATOM 3867 C C . THR B 2 131 ? 8.792 -18.046 27.389 1.00 49.93 131 THR A C 1
ATOM 3868 O O . THR B 2 131 ? 8.006 -18.745 28.031 1.00 53.68 131 THR A O 1
ATOM 3879 N N . ASN B 2 132 ? 8.572 -16.748 27.134 1.00 55.18 132 ASN A N 1
ATOM 3880 C CA . ASN B 2 132 ? 7.342 -16.059 27.528 1.00 55.78 132 ASN A CA 1
ATOM 3881 C C . ASN B 2 132 ? 6.808 -15.197 26.390 1.00 52.59 132 ASN A C 1
ATOM 3882 O O . ASN B 2 132 ? 7.574 -14.492 25.734 1.00 49.79 132 ASN A O 1
ATOM 3893 N N . THR B 2 133 ? 5.488 -15.216 26.189 1.00 49.16 133 THR A N 1
ATOM 3894 C CA . THR B 2 133 ? 4.835 -14.421 25.149 1.00 42.74 133 THR A CA 1
ATOM 3895 C C . THR B 2 133 ? 4.026 -13.306 25.810 1.00 43.77 133 THR A C 1
ATOM 3896 O O . THR B 2 133 ? 3.130 -13.579 26.615 1.00 49.52 133 THR A O 1
ATOM 3907 N N . LEU B 2 134 ? 4.342 -12.056 25.466 1.00 44.31 134 LEU A N 1
ATOM 3908 C CA . LEU B 2 134 ? 3.612 -10.876 25.922 1.00 44.63 134 LEU A CA 1
ATOM 3909 C C . LEU B 2 134 ? 2.806 -10.336 24.756 1.00 44.47 134 LEU A C 1
ATOM 3910 O O . LEU B 2 134 ? 3.366 -10.125 23.675 1.00 44.06 134 LEU A O 1
ATOM 3926 N N . ARG B 2 135 ? 1.502 -10.121 24.971 1.00 38.86 135 ARG A N 1
ATOM 3927 C CA . ARG B 2 135 ? 0.571 -9.812 23.897 1.00 37.41 135 ARG A CA 1
ATOM 3928 C C . ARG B 2 135 ? 0.117 -8.359 23.986 1.00 36.51 135 ARG A C 1
ATOM 3929 O O . ARG B 2 135 ? -0.113 -7.835 25.076 1.00 37.58 135 ARG A O 1
ATOM 3950 N N . PHE B 2 136 ? 0.005 -7.734 22.825 1.00 32.13 136 PHE A N 1
ATOM 3951 C CA . PHE B 2 136 ? -0.417 -6.329 22.706 1.00 30.33 136 PHE A CA 1
ATOM 3952 C C . PHE B 2 136 ? -1.342 -6.226 21.508 1.00 29.46 136 PHE A C 1
ATOM 3953 O O . PHE B 2 136 ? -1.494 -7.170 20.724 1.00 32.17 136 PHE A O 1
ATOM 3970 N N . THR B 2 137 ? -1.963 -5.060 21.353 1.00 29.18 137 THR A N 1
ATOM 3971 C CA . THR B 2 137 ? -2.635 -4.744 20.104 1.00 28.63 137 THR A CA 1
ATOM 3972 C C . THR B 2 137 ? -2.284 -3.330 19.679 1.00 30.25 137 THR A C 1
ATOM 3973 O O . THR B 2 137 ? -1.767 -2.532 20.466 1.00 30.27 137 THR A O 1
ATOM 3984 N N . ALA B 2 138 ? -2.528 -3.061 18.393 1.00 33.42 138 ALA A N 1
ATOM 3985 C CA . ALA B 2 138 ? -2.418 -1.729 17.838 1.00 25.89 138 ALA A CA 1
ATOM 3986 C C . ALA B 2 138 ? -3.635 -1.452 16.984 1.00 29.22 138 ALA A C 1
ATOM 3987 O O . ALA B 2 138 ? -4.267 -2.384 16.471 1.00 26.45 138 ALA A O 1
ATOM 3994 N N . ARG B 2 139 ? -3.965 -0.156 16.841 1.00 26.23 139 ARG A N 1
ATOM 3995 C CA . ARG B 2 139 ? -5.053 0.257 15.969 1.00 29.61 139 ARG A CA 1
ATOM 3996 C C . ARG B 2 139 ? -4.860 1.724 15.615 1.00 24.01 139 ARG A C 1
ATOM 3997 O O . ARG B 2 139 ? -4.003 2.406 16.179 1.00 28.73 139 ARG A O 1
ATOM 4018 N N . TYR B 2 140 ? -5.663 2.193 14.663 1.00 24.72 140 TYR A N 1
ATOM 4019 C CA . TYR B 2 140 ? -5.750 3.609 14.349 1.00 28.15 140 TYR A CA 1
ATOM 4020 C C . TYR B 2 140 ? -6.822 4.255 15.201 1.00 27.40 140 TYR A C 1
ATOM 4021 O O . TYR B 2 140 ? -7.821 3.623 15.549 1.00 25.64 140 TYR A O 1
ATOM 4039 N N . LYS B 2 141 ? -6.604 5.532 15.532 1.00 29.22 141 LYS A N 1
ATOM 4040 C CA . LYS B 2 141 ? -7.597 6.342 16.214 1.00 24.66 141 LYS A CA 1
ATOM 4041 C C . LYS B 2 141 ? -7.608 7.701 15.532 1.00 25.71 141 LYS A C 1
ATOM 4042 O O . LYS B 2 141 ? -6.539 8.291 15.322 1.00 26.52 141 LYS A O 1
ATOM 4061 N N . ALA B 2 142 ? -8.795 8.155 15.122 1.00 25.53 142 ALA A N 1
ATOM 4062 C CA . ALA B 2 142 ? -8.909 9.438 14.424 1.00 21.97 142 ALA A CA 1
ATOM 4063 C C . ALA B 2 142 ? -8.633 10.602 15.366 1.00 20.53 142 ALA A C 1
ATOM 4064 O O . ALA B 2 142 ? -9.095 10.624 16.516 1.00 21.52 142 ALA A O 1
ATOM 4071 N N . THR B 2 143 ? -7.852 11.565 14.863 1.00 20.81 143 THR A N 1
ATOM 4072 C CA . THR B 2 143 ? -7.533 12.789 15.574 1.00 24.22 143 THR A CA 1
ATOM 4073 C C . THR B 2 143 ? -8.295 13.981 15.009 1.00 22.65 143 THR A C 1
ATOM 4074 O O . THR B 2 143 ? -8.215 15.095 15.583 1.00 25.90 143 THR A O 1
ATOM 4085 N N . ALA B 2 144 ? -9.040 13.773 13.926 1.00 25.59 144 ALA A N 1
ATOM 4086 C CA . ALA B 2 144 ? -9.882 14.780 13.298 1.00 28.45 144 ALA A CA 1
ATOM 4087 C C . ALA B 2 144 ? -11.106 14.084 12.707 1.00 27.53 144 ALA A C 1
ATOM 4088 O O . ALA B 2 144 ? -11.063 12.889 12.388 1.00 26.97 144 ALA A O 1
ATOM 4095 N N . ALA B 2 145 ? -12.195 14.849 12.535 1.00 31.79 145 ALA A N 1
ATOM 4096 C CA . ALA B 2 145 ? -13.409 14.289 11.932 1.00 32.53 145 ALA A CA 1
ATOM 4097 C C . ALA B 2 145 ? -13.232 14.070 10.445 1.00 32.81 145 ALA A C 1
ATOM 4098 O O . ALA B 2 145 ? -13.823 13.138 9.878 1.00 42.88 145 ALA A O 1
ATOM 4105 N N . ALA B 2 146 ? -12.437 14.900 9.796 1.00 34.71 146 ALA A N 1
ATOM 4106 C CA . ALA B 2 146 ? -12.143 14.735 8.378 1.00 38.11 146 ALA A CA 1
ATOM 4107 C C . ALA B 2 146 ? -10.713 14.228 8.238 1.00 34.69 146 ALA A C 1
ATOM 4108 O O . ALA B 2 146 ? -9.757 14.978 8.476 1.00 43.61 146 ALA A O 1
ATOM 4115 N N . THR B 2 147 ? -10.566 12.969 7.844 1.00 35.75 147 THR A N 1
ATOM 4116 C CA . THR B 2 147 ? -9.257 12.389 7.556 1.00 39.06 147 THR A CA 1
ATOM 4117 C C . THR B 2 147 ? -9.024 12.352 6.043 1.00 33.50 147 THR A C 1
ATOM 4118 O O . THR B 2 147 ? -9.939 12.548 5.245 1.00 34.12 147 THR A O 1
ATOM 4129 N N . THR B 2 148 ? -7.776 12.099 5.649 1.00 34.74 148 THR A N 1
ATOM 4130 C CA . THR B 2 148 ? -7.435 11.982 4.236 1.00 36.92 148 THR A CA 1
ATOM 4131 C C . THR B 2 148 ? -6.698 10.674 3.974 1.00 35.03 148 THR A C 1
ATOM 4132 O O . THR B 2 148 ? -6.070 10.110 4.876 1.00 33.48 148 THR A O 1
ATOM 4143 N N . PRO B 2 149 ? -6.774 10.159 2.752 1.00 33.70 149 PRO A N 1
ATOM 4144 C CA . PRO B 2 149 ? -6.255 8.814 2.477 1.00 33.98 149 PRO A CA 1
ATOM 4145 C C . PRO B 2 149 ? -4.738 8.806 2.309 1.00 33.80 149 PRO A C 1
ATOM 4146 O O . PRO B 2 149 ? -4.094 9.848 2.170 1.00 34.46 149 PRO A O 1
ATOM 4157 N N . GLY B 2 150 ? -4.167 7.596 2.382 1.00 34.93 150 GLY A N 1
ATOM 4158 C CA . GLY B 2 150 ? -2.765 7.368 2.118 1.00 35.20 150 GLY A CA 1
ATOM 4159 C C . GLY B 2 150 ? -2.168 6.367 3.086 1.00 32.54 150 GLY A C 1
ATOM 4160 O O . GLY B 2 150 ? -2.861 5.735 3.887 1.00 33.39 150 GLY A O 1
ATOM 4164 N N . GLN B 2 151 ? -0.845 6.245 3.024 1.00 34.78 151 GLN A N 1
ATOM 4165 C CA . GLN B 2 151 ? -0.134 5.385 3.956 1.00 35.25 151 GLN A CA 1
ATOM 4166 C C . GLN B 2 151 ? -0.135 6.017 5.336 1.00 35.06 151 GLN A C 1
ATOM 4167 O O . GLN B 2 151 ? -0.094 7.247 5.495 1.00 31.51 151 GLN A O 1
ATOM 4181 N N . ALA B 2 152 ? -0.189 5.152 6.331 1.00 33.75 152 ALA A N 1
ATOM 4182 C CA . ALA B 2 152 ? -0.250 5.535 7.725 1.00 34.45 152 ALA A CA 1
ATOM 4183 C C . ALA B 2 152 ? 0.626 4.538 8.500 1.00 29.09 152 ALA A C 1
ATOM 4184 O O . ALA B 2 152 ? 0.135 3.660 9.204 1.00 32.79 152 ALA A O 1
ATOM 4191 N N . ASN B 2 153 ? 1.932 4.723 8.400 1.00 30.61 153 ASN A N 1
ATOM 4192 C CA . ASN B 2 153 ? 2.937 3.882 9.034 1.00 29.96 153 ASN A CA 1
ATOM 4193 C C . ASN B 2 153 ? 3.526 4.585 10.249 1.00 30.65 153 ASN A C 1
ATOM 4194 O O . ASN B 2 153 ? 3.394 5.803 10.417 1.00 31.94 153 ASN A O 1
ATOM 4205 N N . ALA B 2 154 ? 4.203 3.799 11.089 1.00 34.76 154 ALA A N 1
ATOM 4206 C CA . ALA B 2 154 ? 4.969 4.351 12.197 1.00 32.50 154 ALA A CA 1
ATOM 4207 C C . ALA B 2 154 ? 6.156 3.444 12.512 1.00 33.98 154 ALA A C 1
ATOM 4208 O O . ALA B 2 154 ? 6.147 2.239 12.236 1.00 34.23 154 ALA A O 1
ATOM 4215 N N . ASP B 2 155 ? 7.175 4.056 13.111 1.00 34.23 155 ASP A N 1
ATOM 4216 C CA . ASP B 2 155 ? 8.332 3.362 13.652 1.00 32.76 155 ASP A CA 1
ATOM 4217 C C . ASP B 2 155 ? 8.381 3.621 15.147 1.00 29.73 155 ASP A C 1
ATOM 4218 O O . ASP B 2 155 ? 8.226 4.766 15.601 1.00 32.34 155 ASP A O 1
ATOM 4227 N N . ALA B 2 156 ? 8.551 2.559 15.917 1.00 32.25 156 ALA A N 1
ATOM 4228 C CA . ALA B 2 156 ? 8.647 2.733 17.348 1.00 34.36 156 ALA A CA 1
ATOM 4229 C C . ALA B 2 156 ? 9.672 1.772 17.921 1.00 28.42 156 ALA A C 1
ATOM 4230 O O . ALA B 2 156 ? 9.923 0.680 17.392 1.00 37.08 156 ALA A O 1
ATOM 4237 N N . THR B 2 157 ? 10.204 2.172 19.062 1.00 32.72 157 THR A N 1
ATOM 4238 C CA . THR B 2 157 ? 11.124 1.353 19.828 1.00 34.61 157 THR A CA 1
ATOM 4239 C C . THR B 2 157 ? 10.396 0.915 21.083 1.00 31.97 157 THR A C 1
ATOM 4240 O O . THR B 2 157 ? 9.556 1.652 21.611 1.00 34.40 157 THR A O 1
ATOM 4251 N N . PHE B 2 158 ? 10.684 -0.293 21.542 1.00 31.15 158 PHE A N 1
ATOM 4252 C CA . PHE B 2 158 ? 10.168 -0.728 22.826 1.00 33.64 158 PHE A CA 1
ATOM 4253 C C . PHE B 2 158 ? 11.301 -0.961 23.812 1.00 35.73 158 PHE A C 1
ATOM 4254 O O . PHE B 2 158 ? 12.430 -1.279 23.435 1.00 34.24 158 PHE A O 1
ATOM 4271 N N . ILE B 2 159 ? 10.975 -0.778 25.082 1.00 38.54 159 ILE A N 1
ATOM 4272 C CA . ILE B 2 159 ? 11.923 -0.835 26.181 1.00 37.98 159 ILE A CA 1
ATOM 4273 C C . ILE B 2 159 ? 11.387 -1.810 27.211 1.00 39.17 159 ILE A C 1
ATOM 4274 O O . ILE B 2 159 ? 10.238 -1.676 27.650 1.00 38.27 159 ILE A O 1
ATOM 4290 N N . MET B 2 160 ? 12.217 -2.783 27.607 1.00 42.00 160 MET A N 1
ATOM 4291 C CA . MET B 2 160 ? 11.822 -3.761 28.615 1.00 47.39 160 MET A CA 1
ATOM 4292 C C . MET B 2 160 ? 12.099 -3.239 30.021 1.00 48.86 160 MET A C 1
ATOM 4293 O O . MET B 2 160 ? 13.089 -2.538 30.253 1.00 46.46 160 MET A O 1
ATOM 4307 N N . LYS B 2 161 ? 11.203 -3.580 30.955 1.00 51.45 161 LYS A N 1
ATOM 4308 C CA . LYS B 2 161 ? 11.388 -3.326 32.381 1.00 48.34 161 LYS A CA 1
ATOM 4309 C C . LYS B 2 161 ? 11.120 -4.611 33.149 1.00 42.28 161 LYS A C 1
ATOM 4310 O O . LYS B 2 161 ? 9.993 -5.115 33.155 1.00 48.67 161 LYS A O 1
ATOM 4329 N N . TYR B 2 162 ? 12.153 -5.124 33.813 1.00 46.88 162 TYR A N 1
ATOM 4330 C CA . TYR B 2 162 ? 12.074 -6.354 34.595 1.00 45.64 162 TYR A CA 1
ATOM 4331 C C . TYR B 2 162 ? 12.113 -5.998 36.072 1.00 48.19 162 TYR A C 1
ATOM 4332 O O . TYR B 2 162 ? 12.961 -5.201 36.495 1.00 53.01 162 TYR A O 1
ATOM 4350 N N . GLU B 2 163 ? 11.180 -6.553 36.840 1.00 46.45 163 GLU A N 1
ATOM 4351 C CA . GLU B 2 163 ? 11.117 -6.296 38.274 1.00 58.40 163 GLU A CA 1
ATOM 4352 C C . GLU B 2 163 ? 10.770 -7.562 39.038 1.00 66.64 163 GLU A C 1
ATOM 4353 O O . GLU B 2 163 ? 10.033 -8.413 38.528 1.00 67.98 163 GLU A O 1
#

Foldseek 3Di:
DDFFKEWAKEWEAEDQDPALWGWPPDQRTDIFTADIDGQVVQAFAFDKDDWGKDKIKTFQHDVVRFFWKKKAKAFDADPLDQLFHFFDADPVKDEKPQKGKWKAFPVRHTGRRHQPGIHDIDGDDGTMDITMMIMIIGGSGRRMGGIYGYTYMYMDMDTD/DDDDAFKEWAKEWEAEDQDPALWGWDPDQRTDIFGADIDGQLVLAFFFDKDDWGKDKIKTFQHDCVRFFWKKKAKAFDADPQHQLFHFFDDPPWDEKPQKGKWKAFPVRHTGRRHQPGIHDIDGDDGGMDIGMITMIMGGRGRRMGGTYGYTYMYMYMDGD

B-factor: mean 42.68, std 14.4, range [18.73, 101.3]

Nearest PDB structures (foldseek):
  6erj-assembly1_B  TM=1.006E+00  e=7.207E-38  Salmonella enterica subsp. enterica serovar Paratyphi A str. ATCC 9150
  6erj-assembly2_A  TM=1.001E+00  e=7.697E-36  Salmonella enterica subsp. enterica serovar Paratyphi A str. ATCC 9150
  6r7e-assembly1_A  TM=9.486E-01  e=6.629E-23  Escherichia coli
  5lp9-assembly1_A  TM=9.263E-01  e=2.836E-23  Shigella flexneri
  6s09-assembly5_D  TM=9.601E-01  e=2.556E-16  Escherichia coli

Organism: Salmonella paratyphi A (strain ATCC 9150 / SARB42) (NCBI:txid295319)